Protein AF-F9WK37-F1 (afdb_monomer)

Radius of gyration: 19.66 Å; Cα contacts (8 Å, |Δi|>4): 650; chains: 1; bounding box: 62×46×62 Å

pLDDT: mean 87.08, std 12.66, range [44.03, 97.94]

Mean predicted aligned error: 5.9 Å

Foldseek 3Di:
DVVCVVVPPVPVLFAQQDQDDDQDPVLLVVLVVLVVVLVVQLVVLLVVLLVLLQVLVVLLVDPPSNVVSLPPSLVVNLVSLQSNCCSLFNEAQAADDDVDDDQAWFLAEAEEEAFFLCVVSSCCNRSSFSAAKEKAQQFQLPPPDPPDDDDDHRIDIQHRDSCSSVVSSVQQLCLQPLVSLVRSCPGDNQADAAECAVVSVVRSVSTHYYYYHQQRYHTLLLAGAQGHWYKYWDPPHWYKYKYKDKLHSLRGNLHNDPDPSVSSSSSSSCQWSNNDPRVPIPRGIYIYMFMDTQDFDPDPDPDPIIGIGDSVSSRVVNPVRRPRYDYDPHGSVNSSVVNVVVVVD

Secondary structure (DSSP, 8-state):
-HHHHTT--TTTT--TTPPPP---HHHHHHHHHHHHHHHHHHHHHHHHHHHHHHHHHHHHHSTT-HHHIIIIIHHHHHHHHHHHHHHHH--EEEE---SS-----TT-EEEE----TTHHHHHHHHHT-SS-EEEEE-GGGS----TT---BTTEEEE-S-TTHHHHHHHHHHHHTSHHHHHHHHHS--S-S-EE-HHHHHHHHHTT--EEEETT-S---SSEE-----EEEEPTTSPEEEEEEEES-GGG--SS--S-HHHHHHHHHT--S-TTS-TTTS-SS-EEEEEEEEE-----TTS-TTEEEE-HHHHHHHHHHHSTT-EE-S--HHHHHHHHHHHHT-

Sequence (345 aa):
MEKYRKFGDASTGINPFISMQTPTTISMVVSAFVFPLRCVFAVGFVLLLLVVDAFAYLFFVVPGLSFVSHQLIAKLQRLLVRCLLFGLGNICVVQGDTPRLVAPSAGDVVVANLQSVWDMFVIEVAGRLPLFVVAFYAGGAVPPRSTGKKEVGSLIVMEPSPLQRWRVWWHIYNTGSLAFLRAAASGDGGTVPLDVTALQKRYRRLGVPLVLFAEGTCSNGKGVLSTSPLVVGAPPARMVASAVDYDTAALHTVVRPRNVFVHLFSMSASLYGSRDPAWYSPQFPTATVRLAAVTLNTSSGAAEDTVMVDSVKFRQTLCGVSRSRRVLGVGLRDKCGFVEAFVAR

Organism: Trypanosoma congolense (strain IL3000) (NCBI:txid1068625)

Solvent-accessible surface area (backbone atoms only — not comparable to full-atom values): 18147 Å² total; per-residue (Å²): 115,67,85,53,54,80,47,60,50,77,85,76,52,73,45,39,68,65,79,59,84,78,64,52,76,67,33,46,55,56,24,67,69,48,44,63,59,25,50,55,53,30,53,53,39,51,55,52,46,40,53,52,31,44,50,39,42,52,29,59,72,41,84,89,39,44,64,56,31,64,66,53,47,32,52,53,52,40,50,46,50,46,51,32,39,32,44,47,28,41,35,42,78,42,68,47,97,42,103,55,81,65,71,78,44,54,23,15,39,35,42,30,68,44,30,33,51,54,47,66,62,48,47,32,53,60,56,67,46,78,60,48,32,43,34,32,37,28,42,49,46,60,74,84,80,72,86,83,71,83,69,62,81,45,35,50,71,46,63,76,49,52,57,36,66,61,54,49,29,52,46,47,46,45,33,26,30,67,71,41,26,50,31,26,44,69,20,80,85,45,74,62,63,46,71,42,32,71,59,35,58,54,31,33,77,69,62,20,27,37,37,32,30,57,54,43,38,34,23,51,55,34,33,47,57,50,42,36,29,36,29,36,46,38,77,91,42,45,43,28,35,34,19,75,44,66,38,31,55,59,60,42,36,35,56,44,66,97,42,70,66,58,46,50,49,48,22,41,14,38,61,48,12,68,72,47,63,82,91,72,27,50,78,41,18,36,39,34,35,24,47,40,75,53,88,78,74,79,62,97,78,54,66,92,56,49,36,75,44,55,36,64,63,50,44,49,49,36,27,72,56,29,96,64,36,40,80,43,98,44,37,54,54,57,50,33,57,49,49,54,61,56,72,75,109

Structure (mmCIF, N/CA/C/O backbone):
data_AF-F9WK37-F1
#
_entry.id   AF-F9WK37-F1
#
loop_
_atom_site.group_PDB
_atom_site.id
_atom_site.type_symbol
_atom_site.label_atom_id
_atom_site.label_alt_id
_atom_site.label_comp_id
_atom_site.label_asym_id
_atom_site.label_entity_id
_atom_site.label_seq_id
_atom_site.pdbx_PDB_ins_code
_atom_site.Cartn_x
_atom_site.Cartn_y
_atom_site.Cartn_z
_atom_site.occupancy
_atom_site.B_iso_or_equiv
_atom_site.auth_seq_id
_atom_site.auth_comp_id
_atom_site.auth_asym_id
_atom_site.auth_atom_id
_atom_site.pdbx_PDB_model_num
ATOM 1 N N . MET A 1 1 ? -6.459 -5.979 -31.471 1.00 48.78 1 MET A N 1
ATOM 2 C CA . MET A 1 1 ? -5.274 -5.192 -31.039 1.00 48.78 1 MET A CA 1
ATOM 3 C C . MET A 1 1 ? -5.483 -3.676 -31.140 1.00 48.78 1 MET A C 1
ATOM 5 O O . MET A 1 1 ? -4.943 -2.959 -30.307 1.00 48.78 1 MET A O 1
ATOM 9 N 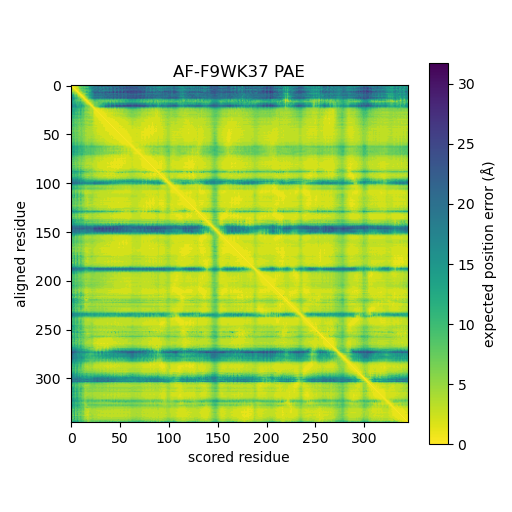N . GLU A 1 2 ? -6.304 -3.161 -32.065 1.00 54.25 2 GLU A N 1
ATOM 10 C CA . GLU A 1 2 ? -6.558 -1.709 -32.199 1.00 54.25 2 GLU A CA 1
ATOM 11 C C . GLU A 1 2 ? -7.239 -1.055 -30.988 1.00 54.25 2 GLU A C 1
ATOM 13 O O . GLU A 1 2 ? -6.882 0.067 -30.630 1.00 54.25 2 GLU A O 1
ATOM 18 N N . LYS A 1 3 ? -8.116 -1.781 -30.273 1.00 54.47 3 LYS A N 1
ATOM 19 C CA . LYS A 1 3 ? -8.740 -1.301 -29.023 1.00 54.47 3 LYS A CA 1
ATOM 20 C C . LYS A 1 3 ? -7.705 -0.878 -27.972 1.00 54.47 3 LYS A C 1
ATOM 22 O O . LYS A 1 3 ? -7.970 0.045 -27.213 1.00 54.47 3 LYS A O 1
ATOM 27 N N . TYR A 1 4 ? -6.519 -1.499 -27.966 1.00 53.09 4 TYR A N 1
ATOM 28 C CA . TYR A 1 4 ? -5.421 -1.148 -27.058 1.00 53.09 4 TYR A CA 1
ATOM 29 C C . TYR A 1 4 ? -4.394 -0.189 -27.663 1.00 53.09 4 TYR A C 1
ATOM 31 O O . TYR A 1 4 ? -3.640 0.435 -26.922 1.00 53.09 4 TYR A O 1
ATOM 39 N N . ARG A 1 5 ? -4.405 0.002 -28.988 1.00 56.50 5 ARG A N 1
ATOM 40 C CA . ARG A 1 5 ? -3.533 0.958 -29.684 1.00 56.50 5 ARG A CA 1
ATOM 41 C C . ARG A 1 5 ? -3.898 2.404 -29.331 1.00 56.50 5 ARG A C 1
ATOM 43 O O . ARG A 1 5 ? -3.002 3.214 -29.129 1.00 56.50 5 ARG A O 1
ATOM 50 N N . LYS A 1 6 ? -5.189 2.689 -29.106 1.00 50.53 6 LYS A N 1
ATOM 51 C CA . LYS A 1 6 ? -5.677 3.976 -28.564 1.00 50.53 6 LYS A CA 1
ATOM 52 C C . LYS A 1 6 ? -5.191 4.258 -27.128 1.00 50.53 6 LYS A C 1
ATOM 54 O O . LYS A 1 6 ? -5.187 5.404 -26.699 1.00 50.53 6 LYS A O 1
ATOM 59 N N . PHE A 1 7 ? -4.750 3.224 -26.406 1.00 47.41 7 PHE A N 1
ATOM 60 C CA . PHE A 1 7 ? -4.168 3.308 -25.059 1.00 47.41 7 PHE A CA 1
ATOM 61 C C . PHE A 1 7 ? -2.637 3.136 -25.056 1.00 47.41 7 PHE A C 1
ATOM 63 O O . PHE A 1 7 ? -2.041 3.001 -23.989 1.00 47.41 7 PHE A O 1
ATOM 70 N N . GLY A 1 8 ? -1.999 3.082 -26.230 1.00 46.91 8 GLY A N 1
ATOM 71 C CA . GLY A 1 8 ? -0.548 2.940 -26.367 1.00 46.91 8 GLY A CA 1
ATOM 72 C C . GLY A 1 8 ? 0.212 4.257 -26.230 1.00 46.91 8 GLY A C 1
ATOM 73 O O . GLY A 1 8 ? 1.417 4.238 -25.995 1.00 46.91 8 GLY A O 1
ATOM 74 N N . ASP A 1 9 ? -0.479 5.393 -26.341 1.00 54.78 9 ASP A N 1
ATOM 75 C CA . ASP A 1 9 ? 0.159 6.693 -26.210 1.00 54.78 9 ASP A CA 1
ATOM 76 C C . ASP A 1 9 ? 0.398 7.026 -24.731 1.00 54.78 9 ASP A C 1
ATOM 78 O O . ASP A 1 9 ? -0.492 7.491 -24.008 1.00 54.78 9 ASP A O 1
ATOM 82 N N . ALA A 1 10 ? 1.624 6.759 -24.277 1.00 51.00 10 ALA A N 1
ATOM 83 C CA . ALA A 1 10 ? 2.085 7.051 -22.926 1.00 51.00 10 ALA A CA 1
ATOM 84 C C . ALA A 1 10 ? 1.936 8.541 -22.556 1.00 51.00 10 ALA A C 1
ATOM 86 O O . ALA A 1 10 ? 1.808 8.845 -21.361 1.00 51.00 10 ALA A O 1
ATOM 87 N N . SER A 1 11 ? 1.897 9.434 -23.561 1.00 44.03 11 SER A N 1
ATOM 88 C CA . SER A 1 11 ? 1.752 10.885 -23.398 1.00 44.03 11 SER A CA 1
ATOM 89 C C . SER A 1 11 ? 0.329 11.307 -23.010 1.00 44.03 11 SER A C 1
ATOM 91 O O . SER A 1 11 ? 0.157 12.229 -22.217 1.00 44.03 11 SER A O 1
ATOM 93 N N . THR A 1 12 ? -0.701 10.571 -23.447 1.00 54.31 12 THR A N 1
ATOM 94 C CA . THR A 1 12 ? -2.107 10.886 -23.114 1.00 54.31 12 THR A CA 1
ATOM 95 C C . THR A 1 12 ? -2.472 10.562 -21.663 1.00 54.31 12 THR A C 1
ATOM 97 O O . THR A 1 12 ? -3.483 11.035 -21.144 1.00 54.31 12 THR A O 1
ATOM 100 N N . GLY A 1 13 ? -1.660 9.737 -20.989 1.00 51.41 13 GLY A N 1
ATOM 101 C CA . GLY A 1 13 ? -1.877 9.346 -19.595 1.00 51.41 13 GLY A CA 1
ATOM 102 C C . GLY A 1 13 ? -3.067 8.407 -19.364 1.00 51.41 13 GLY A C 1
ATOM 103 O O . GLY A 1 13 ? -3.437 8.193 -18.213 1.00 51.41 13 GLY A O 1
ATOM 104 N N . ILE A 1 14 ? -3.651 7.831 -20.421 1.00 56.94 14 ILE A N 1
ATOM 105 C CA . ILE A 1 14 ? -4.924 7.095 -20.329 1.00 56.94 14 ILE A CA 1
ATOM 106 C C . ILE A 1 14 ? -4.741 5.637 -19.880 1.00 56.94 14 ILE A C 1
ATOM 108 O O . ILE A 1 14 ? -5.671 5.056 -19.329 1.00 56.94 14 ILE A O 1
ATOM 112 N N . ASN A 1 15 ? -3.568 5.022 -20.064 1.00 66.88 15 ASN A N 1
ATOM 113 C CA . ASN A 1 15 ? -3.399 3.609 -19.721 1.00 66.88 15 ASN A CA 1
ATOM 114 C C . ASN A 1 15 ? -2.884 3.428 -18.287 1.00 66.88 15 ASN A C 1
ATOM 116 O O . ASN A 1 15 ? -1.715 3.735 -18.035 1.00 66.88 15 ASN A O 1
ATOM 120 N N . PRO A 1 16 ? -3.697 2.900 -17.351 1.00 64.81 16 PRO A N 1
ATOM 121 C CA . PRO A 1 16 ? -3.281 2.700 -15.970 1.00 64.81 16 PRO A CA 1
ATOM 122 C C . PRO A 1 16 ? -2.338 1.505 -15.782 1.00 64.81 16 PRO A C 1
ATOM 124 O O . PRO A 1 16 ? -1.937 1.222 -14.653 1.00 64.81 16 PRO A O 1
ATOM 127 N N . PHE A 1 17 ? -2.011 0.778 -16.856 1.00 76.19 17 PHE A N 1
ATOM 128 C CA . PHE A 1 17 ? -1.280 -0.480 -16.761 1.00 76.19 17 PHE A CA 1
ATOM 129 C C . PHE A 1 17 ? 0.111 -0.468 -17.406 1.00 76.19 17 PHE A C 1
ATOM 131 O O . PHE A 1 17 ? 0.915 -1.365 -17.155 1.00 76.19 17 PHE A O 1
ATOM 138 N N . ILE A 1 18 ? 0.443 0.550 -18.202 1.00 70.88 18 ILE A N 1
ATOM 139 C CA . ILE A 1 18 ? 1.785 0.661 -18.785 1.00 70.88 18 ILE A CA 1
ATOM 140 C C . ILE A 1 18 ? 2.758 1.127 -17.697 1.00 70.88 18 ILE A C 1
ATOM 142 O O . ILE A 1 18 ? 2.564 2.185 -17.089 1.00 70.88 18 ILE A O 1
ATOM 146 N N . SER A 1 19 ? 3.798 0.322 -17.462 1.00 63.16 19 SER A N 1
ATOM 147 C CA . SER A 1 19 ? 4.965 0.724 -16.678 1.00 63.16 19 SER A CA 1
ATOM 148 C C . SER A 1 19 ? 5.822 1.661 -17.527 1.00 63.16 19 SER A C 1
ATOM 150 O O . SER A 1 19 ? 6.110 1.365 -18.686 1.00 63.16 19 SER A O 1
ATOM 152 N N . MET A 1 20 ? 6.196 2.806 -16.965 1.00 65.19 20 MET A N 1
ATOM 153 C CA . MET A 1 20 ? 7.174 3.691 -17.588 1.00 65.19 20 MET A CA 1
ATOM 154 C C . MET A 1 20 ? 8.564 3.189 -17.195 1.00 65.19 20 MET A C 1
ATOM 156 O O . MET A 1 20 ? 8.885 3.129 -16.010 1.00 65.19 20 MET A O 1
ATOM 160 N N . GLN A 1 21 ? 9.375 2.807 -18.182 1.00 58.75 21 GLN A N 1
ATOM 161 C CA . GLN A 1 21 ? 10.826 2.722 -17.994 1.00 58.75 21 GLN A CA 1
ATOM 162 C C . GLN A 1 21 ? 11.340 4.167 -17.846 1.00 58.75 21 GLN A C 1
ATOM 164 O O . GLN A 1 21 ? 10.768 5.077 -18.436 1.00 58.75 21 GLN A O 1
ATOM 169 N N . THR A 1 22 ? 12.340 4.471 -17.025 1.00 58.62 22 THR A N 1
ATOM 170 C CA . THR A 1 22 ? 13.731 4.069 -17.276 1.00 58.62 22 THR A CA 1
ATOM 171 C C . THR A 1 22 ? 14.633 4.426 -16.088 1.00 58.62 22 THR A C 1
ATOM 173 O O . THR A 1 22 ? 14.625 5.583 -15.660 1.00 58.62 22 THR A O 1
ATOM 176 N N . PRO A 1 23 ? 15.520 3.522 -15.643 1.00 63.16 23 PRO A N 1
ATOM 177 C CA . PRO A 1 23 ? 16.816 3.928 -15.117 1.00 63.16 23 PRO A CA 1
ATOM 178 C C . PRO A 1 23 ? 17.734 4.337 -16.283 1.00 63.16 23 PRO A C 1
ATOM 180 O O . PRO A 1 23 ? 17.690 3.730 -17.356 1.00 63.16 23 PRO A O 1
ATOM 183 N N . THR A 1 24 ? 18.577 5.348 -16.085 1.00 78.19 24 THR A N 1
ATOM 184 C CA . THR A 1 24 ? 19.666 5.656 -17.024 1.00 78.19 24 THR A CA 1
ATOM 185 C C . THR A 1 24 ? 20.758 4.590 -16.895 1.00 78.19 24 THR A C 1
ATOM 187 O O . THR A 1 24 ? 20.885 3.944 -15.856 1.00 78.19 24 THR A O 1
ATOM 190 N N . THR A 1 25 ? 21.587 4.394 -17.923 1.00 84.31 25 THR A N 1
ATOM 191 C CA . THR A 1 25 ? 22.724 3.450 -17.852 1.00 84.31 25 THR A CA 1
ATOM 192 C C . THR A 1 25 ? 23.626 3.742 -16.651 1.00 84.31 25 THR A C 1
ATOM 194 O O . THR A 1 25 ? 24.017 2.828 -15.930 1.00 84.31 25 THR A O 1
ATOM 197 N N . ILE A 1 26 ? 23.868 5.025 -16.372 1.00 85.25 26 ILE A N 1
ATOM 198 C CA . ILE A 1 26 ? 24.626 5.486 -15.204 1.00 85.25 26 ILE A CA 1
ATOM 199 C C . ILE A 1 26 ? 23.949 5.045 -13.901 1.00 85.25 26 ILE A C 1
ATOM 201 O O . ILE A 1 26 ? 24.618 4.505 -13.020 1.00 85.25 26 ILE A O 1
ATOM 205 N N . SER A 1 27 ? 22.629 5.224 -13.771 1.00 84.31 27 SER A N 1
ATOM 206 C CA . SER A 1 27 ? 21.929 4.852 -12.539 1.00 84.31 27 SER A CA 1
ATOM 207 C C . SER A 1 27 ? 21.926 3.340 -12.308 1.00 84.31 27 SER A C 1
ATOM 209 O O . SER A 1 27 ? 22.022 2.905 -11.158 1.00 84.31 27 SER A O 1
ATOM 211 N N . MET A 1 28 ? 21.909 2.532 -13.375 1.00 86.75 28 MET A N 1
ATOM 212 C CA . MET A 1 28 ? 22.078 1.078 -13.274 1.00 86.75 28 MET A CA 1
ATOM 213 C C . MET A 1 28 ? 23.467 0.696 -12.761 1.00 86.75 28 MET A C 1
ATOM 215 O O . MET A 1 28 ? 23.563 -0.131 -11.858 1.00 86.75 28 MET A O 1
ATOM 219 N N . VAL A 1 29 ? 24.530 1.310 -13.296 1.00 90.38 29 VAL A N 1
ATOM 220 C CA . VAL A 1 29 ? 25.913 1.032 -12.874 1.00 90.38 29 VAL A CA 1
ATOM 221 C C . VAL A 1 29 ? 26.105 1.398 -11.406 1.00 90.38 29 VAL A C 1
ATOM 223 O O . VAL A 1 29 ? 26.520 0.552 -10.620 1.00 90.38 29 VAL A O 1
ATOM 226 N N . VAL A 1 30 ? 25.726 2.616 -11.003 1.00 89.50 30 VAL A N 1
ATOM 227 C CA . VAL A 1 30 ? 25.805 3.054 -9.596 1.00 89.50 30 VAL A CA 1
ATOM 228 C C . VAL A 1 30 ? 25.038 2.094 -8.686 1.00 89.50 30 VAL A C 1
ATOM 230 O O . VAL A 1 30 ? 25.519 1.711 -7.620 1.00 89.50 30 VAL A O 1
ATOM 233 N N . SER A 1 31 ? 23.864 1.649 -9.124 1.00 88.38 31 SER A N 1
ATOM 234 C CA . SER A 1 31 ? 23.031 0.760 -8.318 1.00 88.38 31 SER A CA 1
ATOM 235 C C . SER A 1 31 ? 23.579 -0.649 -8.226 1.00 88.38 31 SER A C 1
ATOM 237 O O . SER A 1 31 ? 23.432 -1.257 -7.178 1.00 88.38 31 SER A O 1
ATOM 239 N N . ALA A 1 32 ? 24.277 -1.157 -9.242 1.00 92.69 32 ALA A N 1
ATOM 240 C CA . ALA A 1 32 ? 24.980 -2.435 -9.142 1.00 92.69 32 ALA A CA 1
ATOM 241 C C . ALA A 1 32 ? 25.991 -2.445 -7.982 1.00 92.69 32 ALA A C 1
ATOM 243 O O . ALA A 1 32 ? 26.074 -3.435 -7.258 1.00 92.69 32 ALA A O 1
ATOM 244 N N . PHE A 1 33 ? 26.685 -1.327 -7.748 1.00 93.31 33 PHE A N 1
ATOM 245 C CA . PHE A 1 33 ? 27.629 -1.193 -6.635 1.00 93.31 33 PHE A CA 1
ATOM 246 C C . PHE A 1 33 ? 26.945 -0.942 -5.286 1.00 93.31 33 PHE A C 1
ATOM 248 O O . PHE A 1 33 ? 27.350 -1.501 -4.269 1.00 93.31 33 PHE A O 1
ATOM 255 N N . VAL A 1 34 ? 25.903 -0.109 -5.257 1.00 92.12 34 VAL A N 1
ATOM 256 C CA . VAL A 1 34 ? 25.248 0.315 -4.007 1.00 92.12 34 VAL A CA 1
ATOM 257 C C . VAL A 1 34 ? 24.216 -0.710 -3.508 1.00 92.12 34 VAL A C 1
ATOM 259 O O . VAL A 1 34 ? 23.954 -0.797 -2.307 1.00 92.12 34 VAL A O 1
ATOM 262 N N . PHE A 1 35 ? 23.629 -1.514 -4.395 1.00 94.31 35 PHE A N 1
ATOM 263 C CA . PHE A 1 35 ? 22.547 -2.442 -4.062 1.00 94.31 35 PHE A CA 1
ATOM 264 C C . PHE A 1 35 ? 22.917 -3.510 -3.018 1.00 94.31 35 PHE A C 1
ATOM 266 O O . PHE A 1 35 ? 22.119 -3.698 -2.096 1.00 94.31 35 PHE A O 1
ATOM 273 N N . PRO A 1 36 ? 24.092 -4.174 -3.064 1.00 95.69 36 PRO A N 1
ATOM 274 C CA . PRO A 1 36 ? 24.482 -5.128 -2.023 1.00 95.69 36 PRO A CA 1
ATOM 275 C C . PRO A 1 36 ? 24.539 -4.480 -0.636 1.00 95.69 36 PRO A C 1
ATOM 277 O O . PRO A 1 36 ? 23.988 -5.015 0.325 1.00 95.69 36 PRO A O 1
ATOM 280 N N . LEU A 1 37 ? 25.123 -3.281 -0.548 1.00 95.25 37 LEU A N 1
ATOM 281 C CA . LEU A 1 37 ? 25.198 -2.516 0.695 1.00 95.25 37 LEU A CA 1
ATOM 282 C C . LEU A 1 37 ? 23.795 -2.153 1.211 1.00 95.25 37 LEU A C 1
ATOM 284 O O . LEU A 1 37 ? 23.495 -2.336 2.390 1.00 95.25 37 LEU A O 1
ATOM 288 N N . ARG A 1 38 ? 22.900 -1.712 0.318 1.00 94.50 38 ARG A N 1
ATOM 289 C CA . ARG A 1 38 ? 21.491 -1.445 0.652 1.00 94.50 38 ARG A CA 1
ATOM 290 C C . ARG A 1 38 ? 20.757 -2.684 1.143 1.00 94.50 38 ARG A C 1
ATOM 292 O O . ARG A 1 38 ? 19.966 -2.572 2.073 1.00 94.50 38 ARG A O 1
ATOM 299 N N . CYS A 1 39 ? 21.026 -3.854 0.567 1.00 94.75 39 CYS A N 1
ATOM 300 C CA . CYS A 1 39 ? 20.439 -5.110 1.028 1.00 94.75 39 CYS A CA 1
ATOM 301 C C . CYS A 1 39 ? 20.865 -5.431 2.464 1.00 94.75 39 CYS A C 1
ATOM 303 O O . CYS A 1 39 ? 20.012 -5.778 3.276 1.00 94.75 39 CYS A O 1
ATOM 305 N N . VAL A 1 40 ? 22.148 -5.259 2.801 1.00 96.38 40 VAL A N 1
ATOM 306 C CA . VAL A 1 40 ? 22.649 -5.464 4.172 1.00 96.38 40 VAL A CA 1
ATOM 307 C C . VAL A 1 40 ? 21.947 -4.522 5.152 1.00 96.38 40 VAL A C 1
ATOM 309 O O . VAL A 1 40 ? 21.415 -4.976 6.168 1.00 96.38 40 VAL A O 1
ATOM 312 N N . PHE A 1 41 ? 21.860 -3.229 4.824 1.00 95.56 41 PHE A N 1
ATOM 313 C CA . PHE A 1 41 ? 21.133 -2.265 5.654 1.00 95.56 41 PHE A CA 1
ATOM 314 C C . PHE A 1 41 ? 19.649 -2.614 5.790 1.00 95.56 41 PHE A C 1
ATOM 316 O O . PHE A 1 41 ? 19.107 -2.584 6.894 1.00 95.56 41 PHE A O 1
ATOM 323 N N . ALA A 1 42 ? 18.992 -2.982 4.690 1.00 94.75 42 ALA A N 1
ATOM 324 C CA . ALA A 1 42 ? 17.585 -3.351 4.692 1.00 94.75 42 ALA A CA 1
ATOM 325 C C . ALA A 1 42 ? 17.320 -4.574 5.573 1.00 94.75 42 ALA A C 1
ATOM 327 O O . ALA A 1 42 ? 16.383 -4.545 6.363 1.00 94.75 42 ALA A O 1
ATOM 328 N N . VAL A 1 43 ? 18.161 -5.612 5.504 1.00 96.38 43 VAL A N 1
ATOM 329 C CA . VAL A 1 43 ? 18.057 -6.785 6.387 1.00 96.38 43 VAL A CA 1
ATOM 330 C C . VAL A 1 43 ? 18.172 -6.366 7.854 1.00 96.38 43 VAL A C 1
ATOM 332 O O . VAL A 1 43 ? 17.327 -6.756 8.658 1.00 96.38 43 VAL A O 1
ATOM 335 N N . GLY A 1 44 ? 19.145 -5.516 8.195 1.00 97.69 44 GLY A N 1
ATOM 336 C CA . GLY A 1 44 ? 19.287 -4.976 9.550 1.00 97.69 44 GLY A CA 1
ATOM 337 C C . GLY A 1 44 ? 18.031 -4.239 10.033 1.00 97.69 44 GLY A C 1
ATOM 338 O O . GLY A 1 44 ? 17.521 -4.524 11.118 1.00 97.69 44 GLY A O 1
ATOM 339 N N . PHE A 1 45 ? 17.474 -3.346 9.207 1.00 97.62 45 PHE A N 1
ATOM 340 C CA . PHE A 1 45 ? 16.241 -2.624 9.539 1.00 97.62 45 PHE A CA 1
ATOM 341 C C . PHE A 1 45 ? 15.015 -3.536 9.630 1.00 97.62 45 PHE A C 1
ATOM 343 O O . PHE A 1 45 ? 14.179 -3.321 10.501 1.00 97.62 45 PHE A O 1
ATOM 350 N N . VAL A 1 46 ? 14.899 -4.558 8.776 1.00 96.81 46 VAL A N 1
ATOM 351 C CA . VAL A 1 46 ? 13.804 -5.541 8.824 1.00 96.81 46 VAL A CA 1
ATOM 352 C C . VAL A 1 46 ? 13.838 -6.333 10.129 1.00 96.81 46 VAL A C 1
ATOM 354 O O . VAL A 1 46 ? 12.795 -6.493 10.762 1.00 96.81 46 VAL A O 1
ATOM 357 N N . LEU A 1 47 ? 15.016 -6.797 10.556 1.00 97.69 47 LEU A N 1
ATOM 358 C CA . LEU A 1 47 ? 15.175 -7.519 11.821 1.00 97.69 47 LEU A CA 1
ATOM 359 C C . LEU A 1 47 ? 14.839 -6.626 13.018 1.00 97.69 47 LEU A C 1
ATOM 361 O O . LEU A 1 47 ? 14.104 -7.044 13.911 1.00 97.69 47 LEU A O 1
ATOM 365 N N . LEU A 1 48 ? 15.317 -5.380 13.016 1.00 97.94 48 LEU A N 1
ATOM 366 C CA . LEU A 1 48 ? 15.009 -4.431 14.083 1.00 97.94 48 LEU A CA 1
ATOM 367 C C . LEU A 1 48 ? 13.514 -4.075 14.119 1.00 97.94 48 LEU A C 1
ATOM 369 O O . LEU A 1 48 ? 12.924 -4.034 15.196 1.00 97.94 48 LEU A O 1
ATOM 373 N N . LEU A 1 49 ? 12.883 -3.880 12.956 1.00 96.94 49 LEU A N 1
ATOM 374 C CA . LEU A 1 49 ? 11.437 -3.672 12.850 1.00 96.94 49 LEU A CA 1
ATOM 375 C C . LEU A 1 49 ? 10.657 -4.856 13.414 1.00 96.94 49 LEU A C 1
ATOM 377 O O . LEU A 1 49 ? 9.756 -4.631 14.209 1.00 96.94 49 LEU A O 1
ATOM 381 N N . LEU A 1 50 ? 11.037 -6.094 13.085 1.00 97.00 50 LEU A N 1
ATOM 382 C CA . LEU A 1 50 ? 10.379 -7.296 13.606 1.00 97.00 50 LEU A CA 1
ATOM 383 C C . LEU A 1 50 ? 10.363 -7.314 15.142 1.00 97.00 50 LEU A C 1
ATOM 385 O O . LEU A 1 50 ? 9.338 -7.621 15.749 1.00 97.00 50 LEU A O 1
ATOM 389 N N . VAL A 1 51 ? 11.492 -6.968 15.767 1.00 97.44 51 VAL A N 1
ATOM 390 C CA . VAL A 1 51 ? 11.604 -6.876 17.229 1.00 97.44 51 VAL A CA 1
ATOM 391 C C . VAL A 1 51 ? 10.682 -5.781 17.767 1.00 97.44 51 VAL A C 1
ATOM 393 O O . VAL A 1 51 ? 9.904 -6.024 18.688 1.00 97.44 51 VAL A O 1
ATOM 396 N N . VAL A 1 52 ? 10.722 -4.587 17.170 1.00 96.25 52 VAL A N 1
ATOM 397 C CA . VAL A 1 52 ? 9.879 -3.451 17.572 1.00 96.25 52 VAL A CA 1
ATOM 398 C C . VAL A 1 52 ? 8.389 -3.769 17.409 1.00 96.25 52 VAL A C 1
ATOM 400 O O . VAL A 1 52 ? 7.609 -3.453 18.304 1.00 96.25 52 VAL A O 1
ATOM 403 N N . ASP A 1 53 ? 7.991 -4.451 16.336 1.00 95.44 53 ASP A N 1
ATOM 404 C CA . ASP A 1 53 ? 6.606 -4.858 16.100 1.00 95.44 53 ASP A CA 1
ATOM 405 C C . ASP A 1 53 ? 6.148 -5.951 17.063 1.00 95.44 53 ASP A C 1
ATOM 407 O O . ASP A 1 53 ? 4.991 -5.956 17.480 1.00 95.44 53 ASP A O 1
ATOM 411 N N . ALA A 1 54 ? 7.038 -6.878 17.436 1.00 96.12 54 ALA A N 1
ATOM 412 C CA . ALA A 1 54 ? 6.749 -7.884 18.452 1.00 96.12 54 ALA A CA 1
ATOM 413 C C . ALA A 1 54 ? 6.438 -7.221 19.799 1.00 96.12 54 ALA A C 1
ATOM 415 O O . ALA A 1 54 ? 5.438 -7.564 20.431 1.00 96.12 54 ALA A O 1
ATOM 416 N N . PHE A 1 55 ? 7.224 -6.214 20.193 1.00 95.50 55 PHE A N 1
ATOM 417 C CA . PHE A 1 55 ? 6.931 -5.412 21.379 1.00 95.50 55 PHE A CA 1
ATOM 418 C C . PHE A 1 55 ? 5.645 -4.595 21.221 1.00 95.50 55 PHE A C 1
ATOM 420 O O . PHE A 1 55 ? 4.793 -4.652 22.104 1.00 95.50 55 PHE A O 1
ATOM 427 N N . ALA A 1 56 ? 5.458 -3.884 20.102 1.00 93.81 56 ALA A N 1
ATOM 428 C CA . ALA A 1 56 ? 4.239 -3.115 19.827 1.00 93.81 56 ALA A CA 1
ATOM 429 C C . ALA A 1 56 ? 2.983 -3.990 19.958 1.00 93.81 56 ALA A C 1
ATOM 431 O O . ALA A 1 56 ? 1.994 -3.597 20.577 1.00 93.81 56 ALA A O 1
ATOM 432 N N . TYR A 1 57 ? 3.047 -5.204 19.407 1.00 94.88 57 TYR A N 1
ATOM 433 C CA . TYR A 1 57 ? 1.973 -6.182 19.468 1.00 94.88 57 TYR A CA 1
ATOM 434 C C . TYR A 1 57 ? 1.754 -6.720 20.885 1.00 94.88 57 TYR A C 1
ATOM 436 O O . TYR A 1 57 ? 0.611 -6.807 21.327 1.00 94.88 57 TYR A O 1
ATOM 444 N N . LEU A 1 58 ? 2.821 -7.018 21.632 1.00 95.25 58 LEU A N 1
ATOM 445 C CA . LEU A 1 58 ? 2.718 -7.432 23.033 1.00 95.25 58 LEU A CA 1
ATOM 446 C C . LEU A 1 58 ? 2.000 -6.363 23.875 1.00 95.25 58 LEU A C 1
ATOM 448 O O . LEU A 1 58 ? 1.044 -6.675 24.580 1.00 95.25 58 LEU A O 1
ATOM 452 N N . PHE A 1 59 ? 2.395 -5.093 23.745 1.00 93.88 59 PHE A N 1
ATOM 453 C CA . PHE A 1 59 ? 1.750 -3.975 24.446 1.00 93.88 59 PHE A CA 1
ATOM 454 C C . PHE A 1 59 ? 0.322 -3.694 23.972 1.00 93.88 59 PHE A C 1
ATOM 456 O O . PHE A 1 59 ? -0.473 -3.140 24.727 1.00 93.88 59 PHE A O 1
ATOM 463 N N . PHE A 1 60 ? -0.011 -4.054 22.734 1.00 91.75 60 PHE A N 1
ATOM 464 C CA . PHE A 1 60 ? -1.377 -3.985 22.222 1.00 91.75 60 PHE A CA 1
ATOM 465 C C . PHE A 1 60 ? -2.280 -5.063 22.832 1.00 91.75 60 PHE A C 1
ATOM 467 O O . PHE A 1 60 ? -3.436 -4.785 23.138 1.00 91.75 60 PHE A O 1
ATOM 474 N N . VAL A 1 61 ? -1.761 -6.280 23.019 1.00 92.50 61 VAL A N 1
ATOM 475 C CA . VAL A 1 61 ? -2.519 -7.402 23.593 1.00 92.50 61 VAL A CA 1
ATOM 476 C C . VAL A 1 61 ? -2.732 -7.228 25.099 1.00 92.50 61 VAL A C 1
ATOM 478 O O . VAL A 1 61 ? -3.783 -7.616 25.604 1.00 92.50 61 VAL A O 1
ATOM 481 N N . VAL A 1 62 ? -1.772 -6.636 25.817 1.00 94.12 62 VAL A N 1
ATOM 482 C CA . VAL A 1 62 ? -1.885 -6.399 27.264 1.00 94.12 62 VAL A CA 1
ATOM 483 C C . VAL A 1 62 ? -2.767 -5.168 27.545 1.00 94.12 62 VAL A C 1
ATOM 485 O O . VAL A 1 62 ? -2.383 -4.045 27.198 1.00 94.12 62 VAL A O 1
ATOM 488 N N . PRO A 1 63 ? -3.931 -5.326 28.209 1.00 89.81 63 PRO A N 1
ATO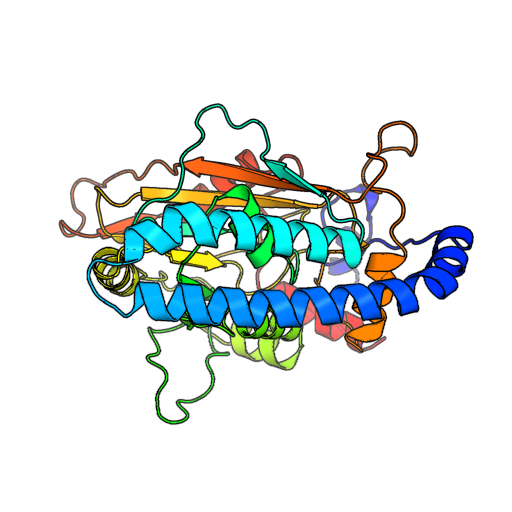M 489 C CA . PRO A 1 63 ? -4.802 -4.202 28.541 1.00 89.81 63 PRO A CA 1
ATOM 490 C C . PRO A 1 63 ? -4.077 -3.145 29.388 1.00 89.81 63 PRO A C 1
ATOM 492 O O . PRO A 1 63 ? -3.350 -3.473 30.320 1.00 89.81 63 PRO A O 1
ATOM 495 N N . GLY A 1 64 ? -4.281 -1.863 29.073 1.00 87.88 64 GLY A N 1
ATOM 496 C CA . GLY A 1 64 ? -3.715 -0.734 29.825 1.00 87.88 64 GLY A CA 1
ATOM 497 C C . GLY A 1 64 ? -2.329 -0.253 29.372 1.00 87.88 64 GLY A C 1
ATOM 498 O O . GLY A 1 64 ? -1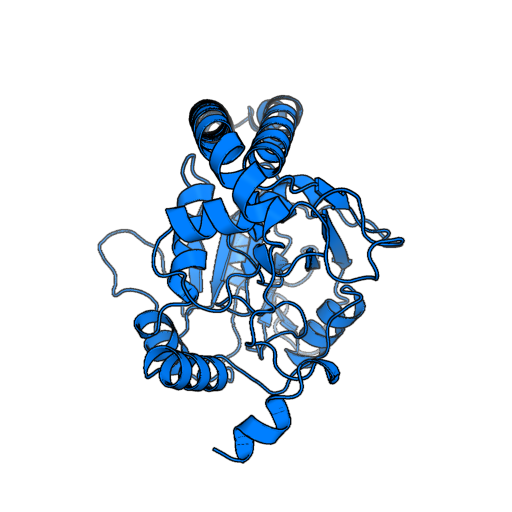.964 0.877 29.685 1.00 87.88 64 GLY A O 1
ATOM 499 N N . LEU A 1 65 ? -1.580 -1.029 28.575 1.00 91.38 65 LEU A N 1
ATOM 500 C CA . LEU A 1 65 ? -0.243 -0.627 28.096 1.00 91.38 65 LEU A CA 1
ATOM 501 C C . LEU A 1 65 ? -0.227 -0.006 26.691 1.00 91.38 65 LEU A C 1
ATOM 503 O O . LEU A 1 65 ? 0.821 0.435 26.208 1.00 91.38 65 LEU A O 1
ATOM 507 N N . SER A 1 66 ? -1.387 0.098 26.043 1.00 86.81 66 SER A N 1
ATOM 508 C CA . SER A 1 66 ? -1.501 0.632 24.684 1.00 86.81 66 SER A CA 1
ATOM 509 C C . SER A 1 66 ? -0.938 2.054 24.563 1.00 86.81 66 SER A C 1
ATOM 511 O O . SER A 1 66 ? -0.312 2.374 23.552 1.00 86.81 66 SER A O 1
ATOM 513 N N . PHE A 1 67 ? -1.068 2.893 25.595 1.00 86.69 67 PHE A N 1
ATOM 514 C CA . PHE A 1 67 ? -0.535 4.260 25.599 1.00 86.69 67 PHE A CA 1
ATOM 515 C C . PHE A 1 67 ? 0.989 4.310 25.392 1.00 86.69 67 PHE A C 1
ATOM 517 O O . PHE A 1 67 ? 1.476 5.119 24.599 1.00 86.69 67 PHE A O 1
ATOM 524 N N . VAL A 1 68 ? 1.740 3.407 26.036 1.00 86.94 68 VAL A N 1
ATOM 525 C CA . VAL A 1 68 ? 3.207 3.330 25.906 1.00 86.94 68 VAL A CA 1
ATOM 526 C C . VAL A 1 68 ? 3.596 2.995 24.467 1.00 86.94 68 VAL A C 1
ATOM 528 O O . VAL A 1 68 ? 4.463 3.653 23.882 1.00 86.94 68 VAL A O 1
ATOM 531 N N . SER A 1 69 ? 2.891 2.034 23.861 1.00 87.88 69 SER A N 1
ATOM 532 C CA . SER A 1 69 ? 3.096 1.665 22.458 1.00 87.88 69 SER A CA 1
ATOM 533 C C . SER A 1 69 ? 2.859 2.850 21.516 1.00 87.88 69 SER A C 1
ATOM 535 O O . SER A 1 69 ? 3.654 3.107 20.611 1.00 87.88 69 SER A O 1
ATOM 537 N N . HIS A 1 70 ? 1.804 3.632 21.754 1.00 85.81 70 HIS A N 1
ATOM 538 C CA . HIS A 1 70 ? 1.470 4.780 20.908 1.00 85.81 70 HIS A CA 1
ATOM 539 C C . HIS A 1 70 ? 2.470 5.936 21.028 1.00 85.81 70 HIS A C 1
ATOM 541 O O . HIS A 1 70 ? 2.712 6.631 20.042 1.00 85.81 70 HIS A O 1
ATOM 547 N N . GLN A 1 71 ? 3.059 6.165 22.205 1.00 88.56 71 GLN A N 1
ATOM 548 C CA . GLN A 1 71 ? 3.939 7.318 22.414 1.00 88.56 71 GLN A CA 1
ATOM 549 C C . GLN A 1 71 ? 5.402 7.048 22.067 1.00 88.56 71 GLN A C 1
ATOM 551 O O . GLN A 1 71 ? 6.046 7.895 21.438 1.00 88.56 71 GLN A O 1
ATOM 556 N N . LEU A 1 72 ? 5.928 5.888 22.465 1.00 89.81 72 LEU A N 1
ATOM 557 C CA . LEU A 1 72 ? 7.343 5.555 22.307 1.00 89.81 72 LEU A CA 1
ATOM 558 C C . LEU A 1 72 ? 7.568 4.707 21.050 1.00 89.81 72 LEU A C 1
ATOM 560 O O . LEU A 1 72 ? 8.263 5.120 20.118 1.00 89.81 72 LEU A O 1
ATOM 564 N N . ILE A 1 73 ? 6.921 3.542 21.005 1.00 92.50 73 ILE A N 1
ATOM 565 C CA . ILE A 1 73 ? 7.177 2.509 19.997 1.00 92.50 73 ILE A CA 1
ATOM 566 C C . ILE A 1 73 ? 6.757 2.993 18.612 1.00 92.50 73 ILE A C 1
ATOM 568 O O . ILE A 1 73 ? 7.528 2.881 17.665 1.00 92.50 73 ILE A O 1
ATOM 572 N N . ALA A 1 74 ? 5.614 3.672 18.503 1.00 92.19 74 ALA A N 1
ATOM 573 C CA . ALA A 1 74 ? 5.141 4.254 17.250 1.00 92.19 74 ALA A CA 1
ATOM 574 C C . ALA A 1 74 ? 6.122 5.256 16.614 1.00 92.19 74 ALA A C 1
ATOM 576 O O . ALA A 1 74 ? 6.154 5.418 15.392 1.00 92.19 74 ALA A O 1
ATOM 577 N N . LYS A 1 75 ? 6.894 6.007 17.413 1.00 94.50 75 LYS A N 1
ATOM 578 C CA . LYS A 1 75 ? 7.895 6.952 16.885 1.00 94.50 75 LYS A CA 1
ATOM 579 C C . LYS A 1 75 ? 9.103 6.199 16.338 1.00 94.50 75 LYS A C 1
ATOM 581 O O . LYS A 1 75 ? 9.518 6.483 15.216 1.00 94.50 75 LYS A O 1
ATOM 586 N N . LEU A 1 76 ? 9.604 5.226 17.098 1.00 95.81 76 LEU A N 1
ATOM 587 C CA . LEU A 1 76 ? 10.726 4.383 16.691 1.00 95.81 76 LEU A CA 1
ATOM 588 C C . LEU A 1 76 ? 10.386 3.564 15.442 1.00 95.81 76 LEU A C 1
ATOM 590 O O . LEU A 1 76 ? 11.119 3.612 14.463 1.00 95.81 76 LEU A O 1
ATOM 594 N N . GLN A 1 77 ? 9.233 2.898 15.435 1.00 95.38 77 GLN A N 1
ATOM 595 C CA . GLN A 1 77 ? 8.713 2.136 14.300 1.00 95.38 77 GLN A CA 1
ATOM 596 C C . GLN A 1 77 ? 8.657 2.995 13.030 1.00 95.38 77 GLN A C 1
ATOM 598 O O . GLN A 1 77 ? 9.200 2.610 11.999 1.00 95.38 77 GLN A O 1
ATOM 603 N N . ARG A 1 78 ? 8.103 4.214 13.105 1.00 95.69 78 ARG A N 1
ATOM 604 C CA . ARG A 1 78 ? 8.071 5.137 11.956 1.00 95.69 78 ARG A CA 1
ATOM 605 C C . ARG A 1 78 ? 9.455 5.563 11.488 1.00 95.69 78 ARG A C 1
ATOM 607 O O . ARG A 1 78 ? 9.663 5.680 10.282 1.00 95.69 78 ARG A O 1
ATOM 614 N N . LEU A 1 79 ? 10.381 5.824 12.410 1.00 96.94 79 LEU A N 1
ATOM 615 C CA . LEU A 1 79 ? 11.762 6.152 12.058 1.00 96.94 79 LEU A CA 1
ATOM 616 C C . LEU A 1 79 ? 12.413 4.984 11.309 1.00 96.94 79 LEU A C 1
ATOM 618 O O . LEU A 1 79 ? 12.959 5.186 10.231 1.00 96.94 79 LEU A O 1
ATOM 622 N N . LEU A 1 80 ? 12.273 3.765 11.827 1.00 97.50 80 LEU A N 1
ATOM 623 C CA . LEU A 1 80 ? 12.815 2.559 11.208 1.00 97.50 80 LEU A CA 1
ATOM 624 C C . LEU A 1 80 ? 12.193 2.273 9.840 1.00 97.50 80 LEU A C 1
ATOM 626 O O . LEU A 1 80 ? 12.919 1.945 8.907 1.00 97.50 80 LEU A O 1
ATOM 630 N N . VAL A 1 81 ? 10.878 2.459 9.681 1.00 97.12 81 VAL A N 1
ATOM 631 C CA . VAL A 1 81 ? 10.217 2.333 8.373 1.00 97.12 81 VAL A CA 1
ATOM 632 C C . VAL A 1 81 ? 10.751 3.377 7.390 1.00 97.12 81 VAL A C 1
ATOM 634 O O . VAL A 1 81 ? 11.033 3.035 6.245 1.00 97.12 81 VAL A O 1
ATOM 637 N N . ARG A 1 82 ? 10.955 4.632 7.813 1.00 96.81 82 ARG A N 1
ATOM 638 C CA . ARG A 1 82 ? 11.581 5.660 6.961 1.00 96.81 82 ARG A CA 1
ATOM 639 C C . ARG A 1 82 ? 12.999 5.272 6.557 1.00 96.81 82 ARG A C 1
ATOM 641 O O . ARG A 1 82 ? 13.330 5.372 5.382 1.00 96.81 82 ARG A O 1
ATOM 648 N N . CYS A 1 83 ? 13.813 4.803 7.501 1.00 97.56 83 CYS A N 1
ATOM 649 C CA . CYS A 1 83 ? 15.173 4.349 7.224 1.00 97.56 83 CYS A CA 1
ATOM 650 C C . CYS A 1 83 ? 15.197 3.144 6.278 1.00 97.56 83 CYS A C 1
ATOM 652 O O . CYS A 1 83 ? 16.031 3.105 5.381 1.00 97.56 83 CYS A O 1
ATOM 654 N N . LEU A 1 84 ? 14.262 2.202 6.420 1.00 97.00 84 LEU A N 1
ATOM 655 C CA . LEU A 1 84 ? 14.117 1.066 5.512 1.00 97.00 84 LEU A CA 1
ATOM 656 C C . LEU A 1 84 ? 13.741 1.518 4.093 1.00 97.00 84 LEU A C 1
ATOM 658 O O . LEU A 1 84 ? 14.382 1.112 3.127 1.00 97.00 84 LEU A O 1
ATOM 662 N N . LEU A 1 85 ? 12.706 2.352 3.966 1.00 95.75 85 LEU A N 1
ATOM 663 C CA . LEU A 1 85 ? 12.220 2.866 2.682 1.00 95.75 85 LEU A CA 1
ATOM 664 C C . LEU A 1 85 ? 13.300 3.689 1.961 1.00 95.75 85 LEU A C 1
ATOM 666 O O . LEU A 1 85 ? 13.526 3.518 0.758 1.00 95.75 85 LEU A O 1
ATOM 670 N N . PHE A 1 86 ? 14.021 4.524 2.711 1.00 94.31 86 PHE A N 1
ATOM 671 C CA . PHE A 1 86 ? 15.170 5.267 2.211 1.00 94.31 86 PHE A CA 1
ATOM 672 C C . PHE A 1 86 ? 16.326 4.331 1.827 1.00 94.31 86 PHE A C 1
ATOM 674 O O . PHE A 1 86 ? 16.864 4.430 0.729 1.00 94.31 86 PHE A O 1
ATOM 681 N N . GLY A 1 87 ? 16.662 3.363 2.680 1.00 93.31 87 GLY A N 1
ATOM 682 C CA . GLY A 1 87 ? 17.741 2.407 2.442 1.00 93.31 87 GLY A CA 1
ATOM 683 C C . GLY A 1 87 ? 17.513 1.518 1.219 1.00 93.31 87 GLY A C 1
ATOM 684 O O . GLY A 1 87 ? 18.462 1.230 0.501 1.00 93.31 87 GLY A O 1
ATOM 685 N N . LEU A 1 88 ? 16.272 1.111 0.936 1.00 91.50 88 LEU A N 1
ATOM 686 C CA . LEU A 1 88 ? 15.957 0.247 -0.207 1.00 91.50 88 LEU A CA 1
ATOM 687 C C . LEU A 1 88 ? 15.908 0.995 -1.544 1.00 91.50 88 LEU A C 1
ATOM 689 O O . LEU A 1 88 ? 16.444 0.511 -2.542 1.00 91.50 88 LEU A O 1
ATOM 693 N N . GLY A 1 89 ? 15.259 2.158 -1.584 1.00 86.25 89 GLY A N 1
ATOM 694 C CA . GLY A 1 89 ? 14.928 2.829 -2.845 1.00 86.25 89 GLY A CA 1
ATOM 695 C C . GLY A 1 89 ? 14.973 4.347 -2.781 1.00 86.25 89 GLY A C 1
ATOM 696 O O . GLY A 1 89 ? 14.335 4.985 -3.610 1.00 86.25 89 GLY A O 1
ATOM 697 N N . ASN A 1 90 ? 15.666 4.920 -1.790 1.00 88.88 90 ASN A N 1
ATOM 698 C CA . ASN A 1 90 ? 15.682 6.357 -1.518 1.00 88.88 90 ASN A CA 1
ATOM 699 C C . ASN A 1 90 ? 14.266 6.952 -1.390 1.00 88.88 90 ASN A C 1
ATOM 701 O O . ASN A 1 90 ? 14.041 8.088 -1.788 1.00 88.88 90 ASN A O 1
ATOM 705 N N . ILE A 1 91 ? 13.292 6.191 -0.879 1.00 92.62 91 ILE A N 1
ATOM 706 C CA . ILE A 1 91 ? 11.900 6.647 -0.844 1.00 92.62 91 ILE A CA 1
ATOM 707 C C . ILE A 1 91 ? 11.706 7.597 0.340 1.00 92.62 91 ILE A C 1
ATOM 709 O O . ILE A 1 91 ? 11.659 7.178 1.500 1.00 92.62 91 ILE A O 1
ATOM 713 N N . CYS A 1 92 ? 11.528 8.877 0.042 1.00 94.69 92 CYS A N 1
ATOM 714 C CA . CYS A 1 92 ? 11.143 9.898 1.002 1.00 94.69 92 CYS A CA 1
ATOM 715 C C . CYS A 1 92 ? 9.620 9.918 1.157 1.00 94.69 92 CYS A C 1
ATOM 717 O O . CYS A 1 92 ? 8.888 10.115 0.191 1.00 94.69 92 CYS A O 1
ATOM 719 N N . VAL A 1 93 ? 9.115 9.737 2.378 1.00 95.31 93 VAL A N 1
ATOM 720 C CA . VAL A 1 93 ? 7.672 9.834 2.645 1.00 95.31 93 VAL A CA 1
ATOM 721 C C . VAL A 1 93 ? 7.330 11.255 3.067 1.00 95.31 93 VAL A C 1
ATOM 723 O O . VAL A 1 93 ? 7.772 11.714 4.123 1.00 95.31 93 VAL A O 1
ATOM 726 N N . VAL A 1 94 ? 6.507 11.925 2.266 1.00 94.19 94 VAL A N 1
ATOM 727 C CA . VAL A 1 94 ? 6.052 13.296 2.506 1.00 94.19 94 VAL A CA 1
ATOM 728 C C . VAL A 1 94 ? 4.544 13.294 2.710 1.00 94.19 94 VAL A C 1
ATOM 730 O O . VAL A 1 94 ? 3.790 12.638 1.992 1.00 94.19 94 VAL A O 1
ATOM 733 N N . GLN A 1 95 ? 4.085 14.033 3.712 1.00 92.75 95 GLN A N 1
ATOM 734 C CA . GLN A 1 95 ? 2.665 14.301 3.877 1.00 92.75 95 GLN A CA 1
ATOM 735 C C . GLN A 1 95 ? 2.319 15.522 3.028 1.00 92.75 95 GLN A C 1
ATOM 737 O O . GLN A 1 95 ? 2.919 16.577 3.205 1.00 92.75 95 GLN A O 1
ATOM 742 N N . GLY A 1 96 ? 1.411 15.363 2.069 1.00 89.69 96 GLY A N 1
ATOM 743 C CA . GLY A 1 96 ? 1.014 16.462 1.200 1.00 89.69 96 GLY A CA 1
ATOM 744 C C . GLY A 1 96 ? 0.128 17.469 1.929 1.00 89.69 96 GLY A C 1
ATOM 745 O O . GLY A 1 96 ? -0.612 17.107 2.844 1.00 89.69 96 GLY A O 1
ATOM 746 N N . ASP A 1 97 ? 0.166 18.718 1.468 1.00 84.69 97 ASP A N 1
ATOM 747 C CA . ASP A 1 97 ? -0.681 19.783 1.998 1.00 84.69 97 ASP A CA 1
ATOM 748 C C . ASP A 1 97 ? -2.151 19.478 1.702 1.00 84.69 97 ASP A C 1
ATOM 750 O O . ASP A 1 97 ? -2.625 19.585 0.568 1.00 84.69 97 ASP A O 1
ATOM 754 N N . THR A 1 98 ? -2.876 19.066 2.735 1.00 78.38 98 THR A N 1
ATOM 755 C CA . THR A 1 98 ? -4.332 18.948 2.711 1.00 78.38 98 THR A CA 1
ATOM 756 C C . THR A 1 98 ? -4.903 19.900 3.754 1.00 78.38 98 THR A C 1
ATOM 758 O O . THR A 1 98 ? -4.521 19.789 4.921 1.00 78.38 98 THR A O 1
ATOM 761 N N . PRO A 1 99 ? -5.836 20.799 3.385 1.00 66.75 99 PRO A N 1
ATOM 762 C CA . PRO A 1 99 ? -6.309 21.889 4.246 1.00 66.75 99 PRO A CA 1
ATOM 763 C C . PRO A 1 99 ? -7.003 21.418 5.534 1.00 66.75 99 PRO A C 1
ATOM 765 O O . PRO A 1 99 ? -7.247 22.214 6.435 1.00 66.75 99 PRO A O 1
ATOM 768 N N . ARG A 1 100 ? -7.322 20.123 5.644 1.00 69.12 100 ARG A N 1
ATOM 769 C CA . ARG A 1 100 ? -7.835 19.493 6.863 1.00 69.12 100 ARG A CA 1
ATOM 770 C C . ARG A 1 100 ? -7.140 18.158 7.075 1.00 69.12 100 ARG A C 1
ATOM 772 O O . ARG A 1 100 ? -7.585 17.132 6.567 1.00 69.12 100 ARG A O 1
ATOM 779 N N . LEU A 1 101 ? -6.040 18.184 7.821 1.00 68.94 101 LEU A N 1
ATOM 780 C CA . LEU A 1 101 ? -5.338 16.975 8.229 1.00 68.94 101 LEU A CA 1
ATOM 781 C C . LEU A 1 101 ? -6.225 16.203 9.214 1.00 68.94 101 LEU A C 1
ATOM 783 O O . LEU A 1 101 ? -6.354 16.573 10.380 1.00 68.94 101 LEU A O 1
ATOM 787 N N . VAL A 1 102 ? -6.866 15.140 8.741 1.00 81.88 102 VAL A N 1
ATOM 788 C CA . VAL A 1 102 ? -7.657 14.257 9.598 1.00 81.88 102 VAL A CA 1
ATOM 789 C C . VAL A 1 102 ? -6.821 13.026 9.899 1.00 81.88 102 VAL A C 1
ATOM 791 O O . VAL A 1 102 ? -6.680 12.146 9.053 1.00 81.88 102 VAL A O 1
ATOM 794 N N . ALA A 1 103 ? -6.254 12.973 11.105 1.00 89.25 103 ALA A N 1
ATOM 795 C CA . ALA A 1 103 ? -5.653 11.745 11.607 1.00 89.25 103 ALA A CA 1
ATOM 796 C C . ALA A 1 103 ? -6.765 10.689 11.772 1.00 89.25 103 ALA A C 1
ATOM 798 O O . ALA A 1 103 ? -7.759 10.968 12.460 1.00 89.25 103 ALA A O 1
ATOM 799 N N . PRO A 1 104 ? -6.640 9.511 11.134 1.00 93.56 104 PRO A N 1
ATOM 800 C CA . PRO A 1 104 ? -7.602 8.436 11.316 1.00 93.56 104 PRO A CA 1
ATOM 801 C C . PRO A 1 104 ? -7.627 7.977 12.774 1.00 93.56 104 PRO A C 1
ATOM 803 O O . PRO A 1 104 ? -6.588 7.840 13.418 1.00 93.56 104 PRO A O 1
ATOM 806 N N . S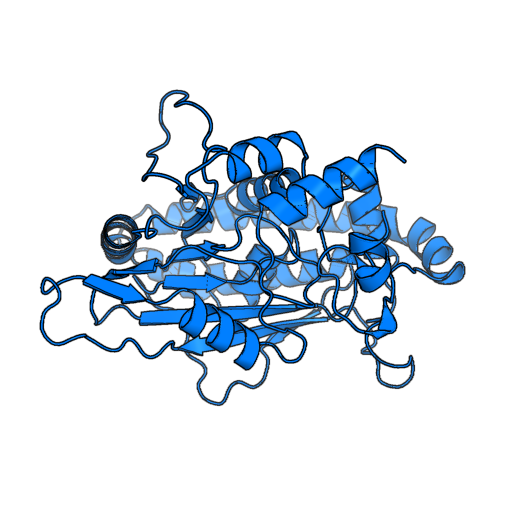ER A 1 105 ? -8.829 7.754 13.285 1.00 92.94 105 SER A N 1
ATOM 807 C CA . SER A 1 105 ? -9.095 7.341 14.661 1.00 92.94 105 SER A CA 1
ATOM 808 C C . SER A 1 105 ? -9.668 5.921 14.716 1.00 92.94 105 SER A C 1
ATOM 810 O O . SER A 1 105 ? -9.964 5.310 13.688 1.00 92.94 105 SER A O 1
ATOM 812 N N . ALA A 1 106 ? -9.801 5.363 15.919 1.00 91.81 106 ALA A N 1
ATOM 813 C CA . ALA A 1 106 ? -10.337 4.019 16.113 1.00 91.81 106 ALA A CA 1
ATOM 814 C C . ALA A 1 106 ? -11.734 3.861 15.487 1.00 91.81 106 ALA A C 1
ATOM 816 O O . ALA A 1 106 ? -12.664 4.596 15.816 1.00 91.81 106 ALA A O 1
ATOM 817 N N . GLY A 1 107 ? -11.893 2.863 14.616 1.00 91.69 107 GLY A N 1
ATOM 818 C CA . GLY A 1 107 ? -13.140 2.631 13.885 1.00 91.69 107 GLY A CA 1
ATOM 819 C C . GLY A 1 107 ? -13.331 3.486 12.630 1.00 91.69 107 GLY A C 1
ATOM 820 O O . GLY A 1 107 ? -14.294 3.241 11.906 1.00 91.69 107 GLY A O 1
ATOM 821 N N . ASP A 1 108 ? -12.440 4.433 12.323 1.00 95.50 108 ASP A N 1
ATOM 822 C CA . ASP A 1 108 ? -12.446 5.092 11.014 1.00 95.50 108 ASP A CA 1
ATOM 823 C C . ASP A 1 108 ? -12.050 4.089 9.916 1.00 95.50 108 ASP A C 1
ATOM 825 O O . ASP A 1 108 ? -11.223 3.193 10.130 1.00 95.50 108 ASP A O 1
ATOM 829 N N . VAL A 1 109 ? -12.633 4.255 8.727 1.00 96.50 109 VAL A N 1
ATOM 830 C CA . VAL A 1 109 ? -12.298 3.470 7.532 1.00 96.50 109 VAL A CA 1
ATOM 831 C C . VAL A 1 109 ? -11.476 4.344 6.597 1.00 96.50 109 VAL A C 1
ATOM 833 O O . VAL A 1 109 ? -11.988 5.270 5.969 1.00 96.50 109 VAL A O 1
ATOM 836 N N . VAL A 1 110 ? -10.186 4.048 6.501 1.00 96.81 110 VAL A N 1
ATOM 837 C CA . VAL A 1 110 ? -9.256 4.689 5.577 1.00 96.81 110 VAL A CA 1
ATOM 838 C C . VAL A 1 110 ? -9.274 3.909 4.276 1.00 96.81 110 VAL A C 1
ATOM 840 O O . VAL A 1 110 ? -8.669 2.846 4.181 1.00 96.81 110 VAL A O 1
ATOM 843 N N . VAL A 1 111 ? -9.957 4.412 3.257 1.00 96.75 111 VAL A N 1
ATOM 844 C CA . VAL A 1 111 ? -9.929 3.767 1.947 1.00 96.75 111 VAL A CA 1
ATOM 845 C C . VAL A 1 111 ? -8.784 4.346 1.138 1.00 96.75 111 VAL A C 1
ATOM 847 O O . VAL A 1 111 ? -8.752 5.541 0.837 1.00 96.75 111 VAL A O 1
ATOM 850 N N . ALA A 1 112 ? -7.824 3.485 0.829 1.00 97.00 112 ALA A N 1
ATOM 851 C CA . ALA A 1 112 ? -6.594 3.844 0.160 1.00 97.00 112 ALA A CA 1
ATOM 852 C C . ALA A 1 112 ? -6.589 3.359 -1.286 1.00 97.00 112 ALA A C 1
ATOM 854 O O . ALA A 1 112 ? -7.125 2.300 -1.628 1.00 97.00 112 ALA A O 1
ATOM 855 N N . ASN A 1 113 ? -5.945 4.151 -2.131 1.00 95.94 113 ASN A N 1
ATOM 856 C CA . ASN A 1 113 ? -5.537 3.701 -3.446 1.00 95.94 113 ASN A CA 1
ATOM 857 C C . ASN A 1 113 ? -4.396 2.667 -3.350 1.00 95.94 113 ASN A C 1
ATOM 859 O O . ASN A 1 113 ? -3.731 2.567 -2.322 1.00 95.94 113 ASN A O 1
ATOM 863 N N . LEU A 1 114 ? -4.170 1.902 -4.423 1.00 96.06 114 LEU A N 1
ATOM 864 C CA . LEU A 1 114 ? -3.093 0.905 -4.470 1.00 96.06 114 LEU A CA 1
ATOM 865 C C . LEU A 1 114 ? -2.229 1.100 -5.729 1.00 96.06 114 LEU A C 1
ATOM 867 O O . LEU A 1 114 ? -2.717 0.968 -6.848 1.00 96.06 114 LEU A O 1
ATOM 871 N N . GLN A 1 115 ? -0.953 1.443 -5.564 1.00 94.62 115 GLN A N 1
ATOM 872 C CA . GLN A 1 115 ? 0.067 1.653 -6.607 1.00 94.62 115 GLN A CA 1
ATOM 873 C C . GLN A 1 115 ? 1.284 0.750 -6.409 1.00 94.62 115 GLN A C 1
ATOM 875 O O . GLN A 1 115 ? 1.865 0.276 -7.388 1.00 94.62 115 GLN A O 1
ATOM 880 N N . SER A 1 116 ? 1.677 0.528 -5.154 1.00 95.62 116 SER A N 1
ATOM 881 C CA . SER A 1 116 ? 2.921 -0.151 -4.807 1.00 95.62 116 SER A CA 1
ATOM 882 C C . SER A 1 116 ? 2.740 -1.143 -3.664 1.00 95.62 116 SER A C 1
ATOM 884 O O . SER A 1 116 ? 1.896 -0.977 -2.785 1.00 95.62 116 SER A O 1
ATOM 886 N N . VAL A 1 117 ? 3.624 -2.137 -3.615 1.00 96.38 117 VAL A N 1
ATOM 887 C CA . VAL A 1 117 ? 3.832 -3.007 -2.445 1.00 96.38 117 VAL A CA 1
ATOM 888 C C . VAL A 1 117 ? 4.231 -2.231 -1.182 1.00 96.38 117 VAL A C 1
ATOM 890 O O . VAL A 1 117 ? 4.074 -2.743 -0.074 1.00 96.38 117 VAL A O 1
ATOM 893 N N . TRP A 1 118 ? 4.708 -0.990 -1.331 1.00 96.69 118 TRP A N 1
ATOM 894 C CA . TRP A 1 118 ? 5.128 -0.120 -0.229 1.00 96.69 118 TRP A CA 1
ATOM 895 C C . TRP A 1 118 ? 4.017 0.766 0.337 1.00 96.69 118 TRP A C 1
ATOM 897 O O . TRP A 1 118 ? 4.235 1.409 1.364 1.00 96.69 118 TRP A O 1
ATOM 907 N N . ASP A 1 119 ? 2.822 0.775 -0.263 1.00 97.25 119 ASP A N 1
ATOM 908 C CA . ASP A 1 119 ? 1.744 1.702 0.115 1.00 97.25 119 ASP A CA 1
ATOM 909 C C . ASP A 1 119 ? 1.365 1.587 1.587 1.00 97.25 119 ASP A C 1
ATOM 911 O O . ASP A 1 119 ? 1.151 2.601 2.245 1.00 97.25 119 ASP A O 1
ATOM 915 N N . MET A 1 120 ? 1.354 0.371 2.141 1.00 96.25 120 MET A N 1
ATOM 916 C CA . MET A 1 120 ? 1.097 0.176 3.569 1.00 96.25 120 MET A CA 1
ATOM 917 C C . MET A 1 120 ? 2.126 0.910 4.442 1.00 96.25 120 MET A C 1
ATOM 919 O O . MET A 1 120 ? 1.739 1.610 5.374 1.00 96.25 120 MET A O 1
ATOM 923 N N . PHE A 1 121 ? 3.420 0.776 4.138 1.00 97.19 121 PHE A N 1
ATOM 924 C CA . PHE A 1 121 ? 4.506 1.410 4.897 1.00 97.19 121 PHE A CA 1
ATOM 925 C C . PHE A 1 121 ? 4.417 2.934 4.804 1.00 97.19 121 PHE A C 1
ATOM 927 O O . PHE A 1 121 ? 4.601 3.654 5.783 1.00 97.19 121 PHE A O 1
ATOM 934 N N . VAL A 1 122 ? 4.104 3.425 3.609 1.00 97.00 122 VAL A N 1
ATOM 935 C CA . VAL A 1 122 ? 3.963 4.848 3.313 1.00 97.00 122 VAL A CA 1
ATOM 936 C C . VAL A 1 122 ? 2.757 5.447 4.049 1.00 97.00 122 VAL A C 1
ATOM 938 O O . VAL A 1 122 ? 2.887 6.487 4.701 1.00 97.00 122 VAL A O 1
ATOM 941 N N . ILE A 1 123 ? 1.607 4.765 4.029 1.00 96.06 123 ILE A N 1
ATOM 942 C CA . ILE A 1 123 ? 0.395 5.157 4.764 1.00 96.06 123 ILE A CA 1
ATOM 943 C C . ILE A 1 123 ? 0.636 5.123 6.274 1.00 96.06 123 ILE A C 1
ATOM 945 O O . ILE A 1 123 ? 0.221 6.042 6.974 1.00 96.06 123 ILE A O 1
ATOM 949 N N . GLU A 1 124 ? 1.332 4.113 6.786 1.00 95.31 124 GLU A N 1
ATOM 950 C CA . GLU A 1 124 ? 1.683 4.011 8.203 1.00 95.31 124 GLU A CA 1
ATOM 951 C C . GLU A 1 124 ? 2.512 5.213 8.676 1.00 95.31 124 GLU A C 1
ATOM 953 O O . GLU A 1 124 ? 2.192 5.851 9.687 1.00 95.31 124 GLU A O 1
ATOM 958 N N . VAL A 1 125 ? 3.558 5.558 7.918 1.00 95.56 125 VAL A N 1
ATOM 959 C CA . VAL A 1 125 ? 4.444 6.681 8.238 1.00 95.56 125 VAL A CA 1
ATOM 960 C C . VAL A 1 125 ? 3.697 8.011 8.175 1.00 95.56 125 VAL A C 1
ATOM 962 O O . VAL A 1 125 ? 3.813 8.815 9.107 1.00 95.56 125 VAL A O 1
ATOM 965 N N . ALA A 1 126 ? 2.940 8.255 7.103 1.00 94.12 126 ALA A N 1
ATOM 966 C CA . ALA A 1 126 ? 2.264 9.531 6.884 1.00 94.12 126 ALA A CA 1
ATOM 967 C C . ALA A 1 126 ? 1.008 9.700 7.750 1.00 94.12 126 ALA A C 1
ATOM 969 O O . ALA A 1 126 ? 0.800 10.753 8.351 1.00 94.12 126 ALA A O 1
ATOM 970 N N . GLY A 1 127 ? 0.195 8.649 7.858 1.00 90.25 127 GLY A N 1
ATOM 971 C CA . GLY A 1 127 ? -1.027 8.616 8.661 1.00 90.25 127 GLY A CA 1
ATOM 972 C C . GLY A 1 127 ? -0.772 8.511 10.162 1.00 90.25 127 GLY A C 1
ATOM 973 O O . GLY A 1 127 ? -1.700 8.696 10.944 1.00 90.25 127 GLY A O 1
ATOM 974 N N . ARG A 1 128 ? 0.478 8.255 10.576 1.00 91.75 128 ARG A N 1
ATOM 975 C CA . ARG A 1 128 ? 0.874 8.069 11.981 1.00 91.75 128 ARG A CA 1
ATOM 976 C C . ARG A 1 128 ? 0.074 6.947 12.651 1.00 91.75 128 ARG A C 1
ATOM 978 O O . ARG A 1 128 ? -0.359 7.095 13.790 1.00 91.75 128 ARG A O 1
ATOM 985 N N . LEU A 1 129 ? -0.111 5.842 11.929 1.00 88.50 129 LEU A N 1
ATOM 986 C CA . LEU A 1 129 ? -0.940 4.706 12.332 1.00 88.50 129 LEU A CA 1
ATOM 987 C C . LEU A 1 129 ? -0.049 3.556 12.824 1.00 88.50 129 LEU A C 1
ATOM 989 O O . LEU A 1 129 ? 0.343 2.730 12.010 1.00 88.50 129 LEU A O 1
ATOM 993 N N . PRO A 1 130 ? 0.314 3.469 14.118 1.00 82.12 130 PRO A N 1
ATOM 994 C CA . PRO A 1 130 ? 1.226 2.419 14.576 1.00 82.12 130 PRO A CA 1
ATOM 995 C C . PRO A 1 130 ? 0.632 1.014 14.459 1.00 82.12 130 PRO A C 1
ATOM 997 O O . PRO A 1 130 ? 1.364 0.058 14.221 1.00 82.12 130 PRO A O 1
ATOM 1000 N N . LEU A 1 131 ? -0.686 0.899 14.634 1.00 90.62 131 LEU A N 1
ATOM 1001 C CA . LEU A 1 131 ? -1.442 -0.345 14.590 1.00 90.62 131 LEU A CA 1
ATOM 1002 C C . LEU A 1 131 ? -2.760 -0.081 13.867 1.00 90.62 131 LEU A C 1
ATOM 1004 O O . LEU A 1 131 ? -3.516 0.817 14.237 1.00 90.62 131 LEU A O 1
ATOM 1008 N N . PHE A 1 132 ? -3.028 -0.856 12.827 1.00 95.44 132 PHE A N 1
ATOM 1009 C CA . PHE A 1 132 ? -4.254 -0.774 12.044 1.00 95.44 132 PHE A CA 1
ATOM 1010 C C . PHE A 1 132 ? -4.552 -2.126 11.415 1.00 95.44 132 PHE A C 1
ATOM 1012 O O . PHE A 1 132 ? -3.689 -2.999 11.323 1.00 95.44 132 PHE A O 1
ATOM 1019 N N . VAL A 1 133 ? -5.793 -2.319 10.991 1.00 96.81 133 VAL A N 1
ATOM 1020 C CA . VAL A 1 133 ? -6.182 -3.513 10.239 1.00 96.81 133 VAL A CA 1
ATOM 1021 C C . VAL A 1 133 ? -6.127 -3.188 8.765 1.00 96.81 133 VAL A C 1
ATOM 1023 O O . VAL A 1 133 ? -6.535 -2.102 8.369 1.00 96.81 133 VAL A O 1
ATOM 1026 N N . VAL A 1 134 ? -5.659 -4.128 7.950 1.00 97.38 134 VAL A N 1
ATOM 1027 C CA . VAL A 1 134 ? -5.653 -3.966 6.496 1.00 97.38 134 VAL A CA 1
ATOM 1028 C C . VAL A 1 134 ? -6.647 -4.928 5.874 1.00 97.38 134 VAL A C 1
ATOM 1030 O O . VAL A 1 134 ? -6.630 -6.117 6.183 1.00 97.38 134 VAL A O 1
ATOM 1033 N N . ALA A 1 135 ? -7.501 -4.429 4.991 1.00 97.31 135 ALA A N 1
ATOM 1034 C CA . ALA A 1 135 ? -8.414 -5.231 4.196 1.00 97.31 135 ALA A CA 1
ATOM 1035 C C . ALA A 1 135 ? -8.184 -4.985 2.702 1.00 97.31 135 ALA A C 1
ATOM 1037 O O . ALA A 1 135 ? -7.946 -3.856 2.274 1.00 97.31 135 ALA A O 1
ATOM 1038 N N . PHE A 1 136 ? -8.286 -6.048 1.912 1.00 97.00 136 PHE A N 1
ATOM 1039 C CA . PHE A 1 136 ? -8.181 -6.015 0.456 1.00 97.00 136 PHE A CA 1
ATOM 1040 C C . PHE A 1 136 ? -9.449 -6.578 -0.157 1.00 97.00 136 PHE A C 1
ATOM 1042 O O . PHE A 1 136 ? -9.924 -7.631 0.272 1.00 97.00 136 PHE A O 1
ATOM 1049 N N . TYR A 1 137 ? -9.960 -5.915 -1.190 1.00 95.44 137 TYR A N 1
ATOM 1050 C CA . TYR A 1 137 ? -10.939 -6.547 -2.062 1.00 95.44 137 TYR A CA 1
ATOM 1051 C C . TYR A 1 137 ? -10.260 -7.667 -2.856 1.00 95.44 137 TYR A C 1
ATOM 1053 O O . TYR A 1 137 ? -9.265 -7.432 -3.541 1.00 95.44 137 TYR A O 1
ATOM 1061 N N . ALA A 1 138 ? -10.787 -8.883 -2.757 1.00 94.19 138 ALA A N 1
ATOM 1062 C CA . ALA A 1 138 ? -10.247 -10.050 -3.446 1.00 94.19 138 ALA A CA 1
ATOM 1063 C C . ALA A 1 138 ? -11.254 -10.708 -4.396 1.00 94.19 138 ALA A C 1
ATOM 1065 O O . ALA A 1 138 ? -10.862 -11.583 -5.164 1.00 94.19 138 ALA A O 1
ATOM 1066 N N . GLY A 1 139 ? -12.529 -10.301 -4.382 1.00 91.75 139 GLY A N 1
ATOM 1067 C CA . GLY A 1 139 ? -13.561 -10.911 -5.223 1.00 91.75 139 GLY A CA 1
ATOM 1068 C C . GLY A 1 139 ? -13.608 -12.429 -5.024 1.00 91.75 139 GLY A C 1
ATOM 1069 O O . GLY A 1 139 ? -13.693 -12.899 -3.893 1.00 91.75 139 GLY A O 1
ATOM 1070 N N . GLY A 1 140 ? -13.493 -13.191 -6.116 1.00 90.31 140 GLY A N 1
ATOM 1071 C CA . GLY A 1 140 ? -13.408 -14.659 -6.087 1.00 90.31 140 GLY A CA 1
ATOM 1072 C C . GLY A 1 140 ? -12.023 -15.234 -5.745 1.00 90.31 140 GLY A C 1
ATOM 1073 O O . GLY A 1 140 ? -11.877 -16.447 -5.658 1.00 90.31 140 GLY A O 1
ATOM 1074 N N . ALA A 1 141 ? -10.993 -14.405 -5.542 1.00 90.62 141 ALA A N 1
ATOM 1075 C CA . ALA A 1 141 ? -9.636 -14.850 -5.194 1.00 90.62 141 ALA A CA 1
ATOM 1076 C C . ALA A 1 141 ? -9.431 -15.123 -3.695 1.00 90.62 141 ALA A C 1
ATOM 1078 O O . ALA A 1 141 ? -8.294 -15.317 -3.254 1.00 90.62 141 ALA A O 1
ATOM 1079 N N . VAL A 1 142 ? -10.500 -15.103 -2.898 1.00 85.62 142 VAL A N 1
ATOM 1080 C CA . VAL A 1 142 ? -10.431 -15.470 -1.484 1.00 85.62 142 VAL A CA 1
ATOM 1081 C C . VAL A 1 142 ? -10.066 -16.962 -1.404 1.00 85.62 142 VAL A C 1
ATOM 1083 O O . VAL A 1 142 ? -10.784 -17.791 -1.963 1.00 85.62 142 VAL A O 1
ATOM 1086 N N . PRO A 1 143 ? -8.920 -17.328 -0.798 1.00 79.94 143 PRO A N 1
ATOM 1087 C CA . PRO A 1 143 ? -8.479 -18.716 -0.765 1.00 79.94 143 PRO A CA 1
ATOM 1088 C C . PRO A 1 143 ? -9.492 -19.572 0.005 1.00 79.94 143 PRO A C 1
ATOM 1090 O O . PRO A 1 143 ? -9.923 -19.145 1.071 1.00 79.94 143 PRO A O 1
ATOM 1093 N N . PRO A 1 144 ? -9.837 -20.784 -0.464 1.00 67.12 144 PRO A N 1
ATOM 1094 C CA . PRO A 1 144 ? -10.786 -21.641 0.230 1.00 67.12 144 PRO A CA 1
ATOM 1095 C C . PRO A 1 144 ? -10.255 -21.988 1.624 1.00 67.12 144 PRO A C 1
ATOM 1097 O O . PRO A 1 144 ? -9.232 -22.654 1.772 1.00 67.12 144 PRO A O 1
ATOM 1100 N N . ARG A 1 145 ? -10.948 -21.468 2.638 1.00 61.31 145 ARG A N 1
ATOM 1101 C CA . ARG A 1 145 ? -10.885 -21.740 4.080 1.00 61.31 145 ARG A CA 1
ATOM 1102 C C . ARG A 1 145 ? -9.893 -22.834 4.525 1.00 61.31 145 ARG A C 1
ATOM 1104 O O . ARG A 1 145 ? -10.294 -23.919 4.936 1.00 61.31 145 ARG A O 1
ATOM 1111 N N . SER A 1 146 ? -8.596 -22.523 4.580 1.00 47.22 146 SER A N 1
ATOM 1112 C CA . SER A 1 146 ? -7.656 -23.307 5.392 1.00 47.22 146 SER A CA 1
ATOM 1113 C C . SER A 1 146 ? -7.803 -22.852 6.850 1.00 47.22 146 SER A C 1
ATOM 1115 O O . SER A 1 146 ? -7.304 -21.789 7.223 1.00 47.22 146 SER A O 1
ATOM 1117 N N . THR A 1 147 ? -8.589 -23.597 7.630 1.00 44.09 147 THR A N 1
ATOM 1118 C CA . THR A 1 147 ? -8.603 -23.651 9.109 1.00 44.09 147 THR A CA 1
ATOM 1119 C C . THR A 1 147 ? -8.044 -22.410 9.834 1.00 44.09 147 THR A C 1
ATOM 1121 O O . THR A 1 147 ? -6.882 -22.386 10.232 1.00 44.09 147 THR A O 1
ATOM 1124 N N . GLY A 1 148 ? -8.866 -21.369 10.026 1.00 53.94 148 GLY A N 1
ATOM 1125 C CA . GLY A 1 148 ? -8.597 -20.327 11.036 1.00 53.94 148 GLY A CA 1
ATOM 1126 C C . GLY A 1 148 ? -8.720 -18.860 10.606 1.00 53.94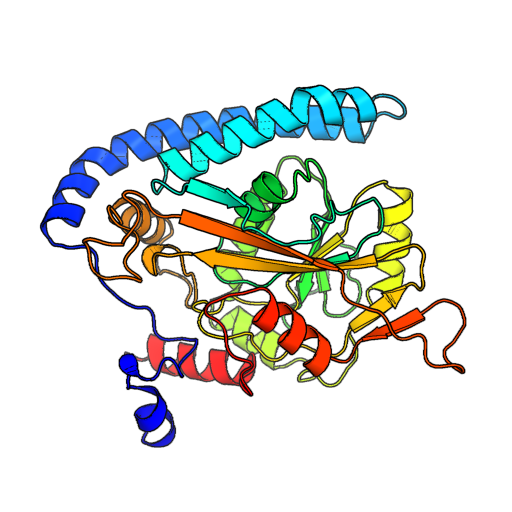 148 GLY A C 1
ATOM 1127 O O . GLY A 1 148 ? -8.769 -17.991 11.474 1.00 53.94 148 GLY A O 1
ATOM 1128 N N . LYS A 1 149 ? -8.820 -18.537 9.309 1.00 56.09 149 LYS A N 1
ATOM 1129 C CA . LYS A 1 149 ? -9.059 -17.147 8.867 1.00 56.09 149 LYS A CA 1
ATOM 1130 C C . LYS A 1 149 ? -10.559 -16.827 8.839 1.00 56.09 149 LYS A C 1
ATOM 1132 O O . LYS A 1 149 ? -11.338 -17.544 8.219 1.00 56.09 149 LYS A O 1
ATOM 1137 N N . LYS A 1 150 ? -10.964 -15.755 9.533 1.00 59.09 150 LYS A N 1
ATOM 1138 C CA . 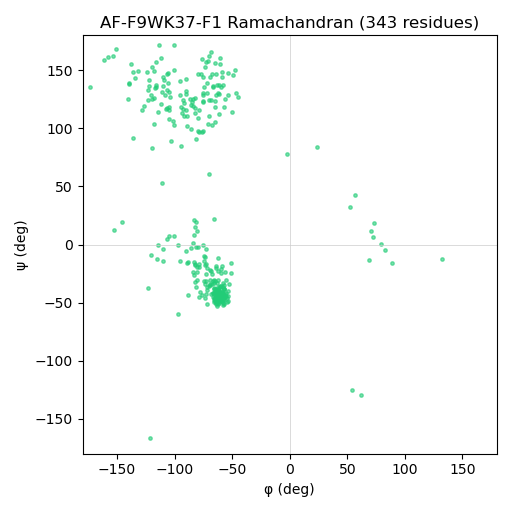LYS A 1 150 ? -12.326 -15.194 9.480 1.00 59.09 150 LYS A CA 1
ATOM 1139 C C . LYS A 1 150 ? -12.486 -14.412 8.176 1.00 59.09 150 LYS A C 1
ATOM 1141 O O . LYS A 1 150 ? -12.060 -13.264 8.094 1.00 59.09 150 LYS A O 1
ATOM 1146 N N . GLU A 1 151 ? -13.055 -15.050 7.165 1.00 61.38 151 GLU A N 1
ATOM 1147 C CA . GLU A 1 151 ? -13.477 -14.381 5.933 1.00 61.38 151 GLU A CA 1
ATOM 1148 C C . GLU A 1 151 ? -14.750 -13.575 6.192 1.00 61.38 151 GLU A C 1
ATOM 1150 O O . GLU A 1 151 ? -15.673 -14.045 6.860 1.00 61.38 151 GLU A O 1
ATOM 1155 N N . VAL A 1 152 ? -14.786 -12.348 5.675 1.00 73.19 152 VAL A N 1
ATOM 1156 C CA . VAL A 1 152 ? -15.985 -11.506 5.663 1.00 73.19 152 VAL A CA 1
ATOM 1157 C C . VAL A 1 152 ? -16.293 -11.215 4.201 1.00 73.19 152 VAL A C 1
ATOM 1159 O O . VAL A 1 152 ? -15.843 -10.218 3.640 1.00 73.19 152 VAL A O 1
ATOM 1162 N N . GLY A 1 153 ? -16.983 -12.155 3.556 1.00 85.12 153 GLY A N 1
ATOM 1163 C CA . GLY A 1 153 ? -17.339 -12.060 2.141 1.00 85.12 153 GLY A CA 1
ATOM 1164 C C . GLY A 1 153 ? -16.118 -12.000 1.218 1.00 85.12 153 GLY A C 1
ATOM 1165 O O . GLY A 1 153 ? -15.204 -12.810 1.323 1.00 85.12 153 GLY A O 1
ATOM 1166 N N . SER A 1 154 ? -16.101 -11.019 0.315 1.00 91.31 154 SER A N 1
ATOM 1167 C CA . SER A 1 154 ? -15.083 -10.826 -0.732 1.00 91.31 154 SER A CA 1
ATOM 1168 C C . SER A 1 154 ? -13.801 -10.118 -0.259 1.00 91.31 154 SER A C 1
ATOM 1170 O O . SER A 1 154 ? -13.010 -9.642 -1.081 1.00 91.31 154 SER A O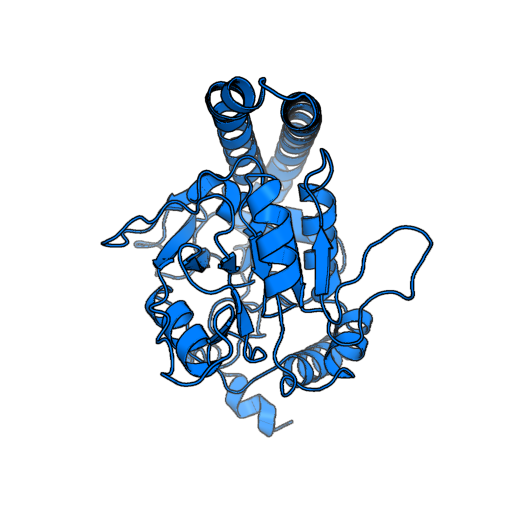 1
ATOM 1172 N N . LEU A 1 155 ? -13.590 -10.023 1.060 1.00 94.19 155 LEU A N 1
ATOM 1173 C CA . LEU A 1 155 ? -12.467 -9.319 1.678 1.00 94.19 155 LEU A CA 1
ATOM 1174 C C . LEU A 1 155 ? -11.422 -10.272 2.253 1.00 94.19 155 LEU A C 1
ATOM 1176 O O . LEU A 1 155 ? -11.727 -11.155 3.054 1.00 94.19 155 LEU A O 1
ATOM 1180 N N . ILE A 1 156 ? -10.154 -9.992 1.954 1.00 95.06 156 ILE A N 1
ATOM 1181 C CA . ILE A 1 156 ? -9.017 -10.561 2.678 1.00 95.06 156 ILE A CA 1
ATOM 1182 C C . ILE A 1 156 ? -8.621 -9.579 3.776 1.00 95.06 156 ILE A C 1
ATOM 1184 O O . ILE A 1 156 ? -8.136 -8.485 3.492 1.00 95.06 156 ILE A O 1
ATOM 1188 N N . VAL A 1 157 ? -8.807 -9.985 5.032 1.00 95.62 157 VAL A N 1
ATOM 1189 C CA . VAL A 1 157 ? -8.511 -9.159 6.208 1.00 95.62 157 VAL A CA 1
ATOM 1190 C C . VAL A 1 157 ? -7.222 -9.626 6.881 1.00 95.62 157 VAL A C 1
ATOM 1192 O O . VAL A 1 157 ? -7.017 -10.814 7.140 1.00 95.62 157 VAL A O 1
ATOM 1195 N N . MET A 1 158 ? -6.340 -8.677 7.173 1.00 95.94 158 MET A N 1
ATOM 1196 C CA . MET A 1 158 ? -5.069 -8.884 7.854 1.00 95.94 158 MET A CA 1
ATOM 1197 C C . MET A 1 158 ? -5.062 -8.112 9.166 1.00 95.94 158 MET A C 1
ATOM 1199 O O . MET A 1 158 ? -4.905 -6.890 9.187 1.00 95.94 158 MET A O 1
ATOM 1203 N N . GLU A 1 159 ? -5.235 -8.849 10.258 1.00 95.38 159 GLU A N 1
ATOM 1204 C CA . GLU A 1 159 ? -5.222 -8.306 11.614 1.00 95.38 159 GLU A CA 1
ATOM 1205 C C . GLU A 1 159 ? -3.811 -7.873 12.048 1.00 95.38 159 GLU A C 1
ATOM 1207 O O . GLU A 1 159 ? -2.819 -8.365 11.486 1.00 95.38 159 GLU A O 1
ATOM 1212 N N . PRO A 1 160 ? -3.713 -6.971 13.046 1.00 94.81 160 PRO A N 1
ATOM 1213 C CA . PRO A 1 160 ? -2.437 -6.551 13.601 1.00 94.81 160 PRO A CA 1
ATOM 1214 C C . PRO A 1 160 ? -1.625 -7.763 14.050 1.00 94.81 160 PRO A C 1
ATOM 1216 O O . PRO A 1 160 ? -2.128 -8.645 14.745 1.00 94.81 160 PRO A O 1
ATOM 1219 N N . SER A 1 161 ? -0.377 -7.831 13.606 1.00 95.81 161 SER A N 1
ATOM 1220 C CA . SER A 1 161 ? 0.583 -8.861 14.001 1.00 95.81 161 SER A CA 1
ATOM 1221 C C . SER A 1 161 ? 2.001 -8.381 13.691 1.00 95.81 161 SER A C 1
ATOM 1223 O O . SER A 1 161 ? 2.162 -7.551 12.792 1.00 95.81 161 SER A O 1
ATOM 1225 N N . PRO A 1 162 ? 3.040 -8.943 14.333 1.00 95.81 162 PRO A N 1
ATOM 1226 C CA . PRO A 1 162 ? 4.424 -8.544 14.063 1.00 95.81 162 PRO A CA 1
ATOM 1227 C C . PRO A 1 162 ? 4.857 -8.754 12.604 1.00 95.81 162 PRO A C 1
ATOM 1229 O O . PRO A 1 162 ? 5.744 -8.085 12.094 1.00 95.81 162 PRO A O 1
ATOM 1232 N N . LEU A 1 163 ? 4.195 -9.677 11.901 1.00 96.62 163 LEU A N 1
ATOM 1233 C CA . LEU A 1 163 ? 4.455 -9.989 10.494 1.00 96.62 163 LEU A CA 1
ATOM 1234 C C . LEU A 1 163 ? 3.444 -9.345 9.534 1.00 96.62 163 LEU A C 1
ATOM 1236 O O . LEU A 1 163 ? 3.454 -9.658 8.342 1.00 96.62 163 LEU A O 1
ATOM 1240 N N . GLN A 1 164 ? 2.547 -8.477 10.017 1.00 96.06 164 GLN A N 1
ATOM 1241 C CA . GLN A 1 164 ? 1.461 -7.921 9.205 1.00 96.06 164 GLN A CA 1
ATOM 1242 C C . GLN A 1 164 ? 2.002 -7.199 7.970 1.00 96.06 164 GLN A C 1
ATOM 1244 O O . GLN A 1 164 ? 1.527 -7.470 6.869 1.00 96.06 164 GLN A O 1
ATOM 1249 N N . ARG A 1 165 ? 3.037 -6.362 8.124 1.00 95.56 165 ARG A N 1
ATOM 1250 C CA . ARG A 1 165 ? 3.647 -5.630 7.003 1.00 95.56 165 ARG A CA 1
ATOM 1251 C C . ARG A 1 165 ? 4.130 -6.542 5.891 1.00 95.56 165 ARG A C 1
ATOM 1253 O O . ARG A 1 165 ? 3.835 -6.298 4.726 1.00 95.56 165 ARG A O 1
ATOM 1260 N N . TRP A 1 166 ? 4.813 -7.625 6.241 1.00 96.12 166 TRP A N 1
ATOM 1261 C CA . TRP A 1 166 ? 5.346 -8.566 5.258 1.00 96.12 166 TRP A CA 1
ATOM 1262 C C . TRP A 1 166 ? 4.253 -9.396 4.598 1.00 96.12 166 TRP A C 1
ATOM 1264 O O . TRP A 1 166 ? 4.303 -9.633 3.393 1.00 96.12 166 TRP A O 1
ATOM 1274 N N . ARG A 1 167 ? 3.214 -9.768 5.352 1.00 97.00 167 ARG A N 1
ATOM 1275 C CA . ARG A 1 167 ? 2.030 -10.437 4.798 1.00 97.00 167 ARG A CA 1
ATOM 1276 C C . ARG A 1 167 ? 1.287 -9.540 3.812 1.00 97.00 167 ARG A C 1
ATOM 1278 O O . ARG A 1 167 ? 0.891 -10.016 2.750 1.00 97.00 167 ARG A O 1
ATOM 1285 N N . VAL A 1 168 ? 1.129 -8.260 4.146 1.00 96.94 168 VAL A N 1
ATOM 1286 C CA . VAL A 1 168 ? 0.511 -7.254 3.278 1.00 96.94 168 VAL A CA 1
ATOM 1287 C C . VAL A 1 168 ? 1.365 -7.020 2.035 1.00 96.94 168 VAL A C 1
ATOM 1289 O O . VAL A 1 168 ? 0.847 -7.127 0.927 1.00 96.94 168 VAL A O 1
ATOM 1292 N N . TRP A 1 169 ? 2.668 -6.791 2.199 1.00 97.00 169 TRP A N 1
ATOM 1293 C CA . TRP A 1 169 ? 3.614 -6.611 1.095 1.00 97.00 169 TRP A CA 1
ATOM 1294 C C . TRP A 1 169 ? 3.557 -7.789 0.118 1.00 97.00 169 TRP A C 1
ATOM 1296 O O . TRP A 1 169 ? 3.371 -7.603 -1.085 1.00 97.00 169 TRP A O 1
ATOM 1306 N N . TRP A 1 170 ? 3.629 -9.017 0.643 1.00 96.94 170 TRP A N 1
ATOM 1307 C CA . TRP A 1 170 ? 3.575 -10.237 -0.160 1.00 96.94 170 TRP A CA 1
ATOM 1308 C C . TRP A 1 170 ? 2.228 -10.407 -0.855 1.00 96.94 170 TRP A C 1
ATOM 1310 O O . TRP A 1 170 ? 2.166 -10.848 -2.003 1.00 96.94 170 TRP A O 1
ATOM 1320 N N . HIS A 1 171 ? 1.133 -10.052 -0.186 1.00 96.69 171 HIS A N 1
ATOM 1321 C CA . HIS A 1 171 ? -0.182 -10.085 -0.803 1.00 96.69 171 HIS A CA 1
ATOM 1322 C C . HIS A 1 171 ? -0.272 -9.101 -1.965 1.00 96.69 171 HIS A C 1
ATOM 1324 O O . HIS A 1 171 ? -0.560 -9.547 -3.073 1.00 96.69 171 HIS A O 1
ATOM 1330 N N . ILE A 1 172 ? 0.073 -7.825 -1.753 1.00 96.94 172 ILE A N 1
ATOM 1331 C CA . ILE A 1 172 ? 0.088 -6.797 -2.804 1.00 96.94 172 ILE A CA 1
ATOM 1332 C C . ILE A 1 172 ? 0.954 -7.257 -3.984 1.00 96.94 172 ILE A C 1
ATOM 1334 O O . ILE A 1 172 ? 0.497 -7.222 -5.126 1.00 96.94 172 ILE A O 1
ATOM 1338 N N . TYR A 1 173 ? 2.148 -7.793 -3.715 1.00 95.88 173 TYR A N 1
ATOM 1339 C CA . TYR A 1 173 ? 3.054 -8.324 -4.737 1.00 95.88 173 TYR A CA 1
ATOM 1340 C C . TYR A 1 173 ? 2.397 -9.428 -5.587 1.00 95.88 173 TYR A C 1
ATOM 1342 O O . TYR A 1 173 ? 2.569 -9.481 -6.808 1.00 95.88 173 TYR A O 1
ATOM 1350 N N . ASN A 1 174 ? 1.583 -10.284 -4.965 1.00 96.06 174 ASN A N 1
ATOM 1351 C CA . ASN A 1 174 ? 0.856 -11.351 -5.649 1.00 96.06 174 ASN A CA 1
ATOM 1352 C C . ASN A 1 174 ? -0.450 -10.899 -6.316 1.00 96.06 174 ASN A C 1
ATOM 1354 O O . ASN A 1 174 ? -0.915 -11.596 -7.223 1.00 96.06 174 ASN A O 1
ATOM 1358 N N . THR A 1 175 ? -1.012 -9.740 -5.955 1.00 95.88 175 THR A N 1
ATOM 1359 C CA . THR A 1 175 ? -2.228 -9.216 -6.608 1.00 95.88 175 THR A CA 1
ATOM 1360 C C . THR A 1 175 ? -2.019 -8.877 -8.085 1.00 95.88 175 THR A C 1
ATOM 1362 O O . THR A 1 175 ? -2.981 -8.802 -8.845 1.00 95.88 175 THR A O 1
ATOM 1365 N N . GLY A 1 176 ? -0.768 -8.674 -8.514 1.00 94.44 176 GLY A N 1
ATOM 1366 C CA . GLY A 1 176 ? -0.401 -8.479 -9.918 1.00 94.44 176 GLY A CA 1
ATOM 1367 C C . GLY A 1 176 ? -0.217 -9.781 -10.707 1.00 94.44 176 GLY A C 1
ATOM 1368 O O . GLY A 1 176 ? 0.170 -9.723 -11.873 1.00 94.44 176 GLY A O 1
ATOM 1369 N N . SER A 1 177 ? -0.420 -10.949 -10.085 1.00 95.88 177 SER A N 1
ATOM 1370 C CA . SER A 1 177 ? -0.305 -12.245 -10.759 1.00 95.88 177 SER A CA 1
ATOM 1371 C C . SER A 1 177 ? -1.558 -12.575 -11.565 1.00 95.88 177 SER A C 1
ATOM 1373 O O . SER A 1 177 ? -2.678 -12.256 -11.168 1.00 95.88 177 SER A O 1
ATOM 1375 N N . LEU A 1 178 ? -1.372 -13.273 -12.684 1.00 95.75 178 LEU A N 1
ATOM 1376 C CA . LEU A 1 178 ? -2.479 -13.638 -13.560 1.00 95.75 178 LEU A CA 1
ATOM 1377 C C . LEU A 1 178 ? -3.506 -14.552 -12.870 1.00 95.75 178 LEU A C 1
ATOM 1379 O O . LEU A 1 178 ? -4.706 -14.370 -13.046 1.00 95.75 178 LEU A O 1
ATOM 1383 N N . ALA A 1 179 ? -3.040 -15.494 -12.044 1.00 96.12 179 ALA A N 1
ATOM 1384 C CA . ALA A 1 179 ? -3.909 -16.386 -11.280 1.00 96.12 179 ALA A CA 1
ATOM 1385 C C . ALA A 1 179 ? -4.826 -15.609 -10.323 1.00 96.12 179 ALA A C 1
ATOM 1387 O O . ALA A 1 179 ? -6.037 -15.826 -10.320 1.00 96.12 179 ALA A O 1
ATOM 1388 N N . PHE A 1 180 ? -4.264 -14.657 -9.568 1.00 96.00 180 PHE A N 1
ATOM 1389 C CA . PHE A 1 180 ? -5.050 -13.802 -8.682 1.00 96.00 180 PHE A CA 1
ATOM 1390 C C . PHE A 1 180 ? -6.045 -12.947 -9.468 1.00 96.00 180 PHE A C 1
ATOM 1392 O O . PHE A 1 180 ? -7.218 -12.911 -9.117 1.00 96.00 180 PHE A O 1
ATOM 1399 N N . LEU A 1 181 ? -5.603 -12.287 -10.544 1.00 96.00 181 LEU A N 1
ATOM 1400 C CA . LEU A 1 181 ? -6.463 -11.398 -11.331 1.00 96.00 181 LEU A CA 1
ATOM 1401 C C . LEU A 1 181 ? -7.640 -12.139 -11.970 1.00 96.00 181 LEU A C 1
ATOM 1403 O O . LEU A 1 181 ? -8.748 -11.611 -11.953 1.00 96.00 181 LEU A O 1
ATOM 1407 N N . ARG A 1 182 ? -7.431 -13.361 -12.476 1.00 96.25 182 ARG A N 1
ATOM 1408 C CA . ARG A 1 182 ? -8.512 -14.211 -13.002 1.00 96.25 182 ARG A CA 1
ATOM 1409 C C . ARG A 1 182 ? -9.518 -14.570 -11.918 1.00 96.25 182 ARG A C 1
ATOM 1411 O O . ARG A 1 182 ? -10.713 -14.375 -12.116 1.00 96.25 182 ARG A O 1
ATOM 1418 N N . ALA A 1 183 ? -9.039 -15.042 -10.768 1.00 95.00 183 ALA A N 1
ATOM 1419 C CA . ALA A 1 183 ? -9.908 -15.407 -9.654 1.00 95.00 183 ALA A CA 1
ATOM 1420 C C . ALA A 1 183 ? -10.675 -14.185 -9.115 1.00 95.00 183 ALA A C 1
ATOM 1422 O O . ALA A 1 183 ? -11.889 -14.241 -8.928 1.00 95.00 183 ALA A O 1
ATOM 1423 N N . ALA A 1 184 ? -10.012 -13.038 -8.970 1.00 93.81 184 ALA A N 1
ATOM 1424 C CA . ALA A 1 184 ? -10.637 -11.810 -8.492 1.00 93.81 184 ALA A CA 1
ATOM 1425 C C . ALA A 1 184 ? -11.673 -11.270 -9.491 1.00 93.81 184 ALA A C 1
ATOM 1427 O O . ALA A 1 184 ? -12.769 -10.895 -9.084 1.00 93.81 184 ALA A O 1
ATOM 1428 N N . ALA A 1 185 ? -11.366 -11.296 -10.794 1.00 93.44 185 ALA A N 1
ATOM 1429 C CA . ALA A 1 185 ? -12.268 -10.856 -11.862 1.00 93.44 185 ALA A CA 1
ATOM 1430 C C . ALA A 1 185 ? -13.417 -11.836 -12.163 1.00 93.44 185 ALA A C 1
ATOM 1432 O O . ALA A 1 185 ? -14.354 -11.461 -12.871 1.00 93.44 185 ALA A O 1
ATOM 1433 N N . SER A 1 186 ? -13.334 -13.078 -11.671 1.00 92.88 186 SER A N 1
ATOM 1434 C CA . SER A 1 186 ? -14.420 -14.063 -11.756 1.00 92.88 186 SER A CA 1
ATOM 1435 C C . SER A 1 186 ? -15.516 -13.850 -10.709 1.00 92.88 186 SER A C 1
ATOM 1437 O O . SER A 1 186 ? -16.614 -14.370 -10.880 1.00 92.88 186 SER A O 1
ATOM 1439 N N . GLY A 1 187 ? -15.236 -13.076 -9.652 1.00 85.06 187 GLY A N 1
ATOM 1440 C CA . GLY A 1 187 ? -16.250 -12.682 -8.673 1.00 85.06 187 GLY A CA 1
ATOM 1441 C C . GLY A 1 187 ? -17.291 -11.725 -9.263 1.00 85.06 187 GLY A C 1
ATOM 1442 O O . GLY A 1 187 ? -17.066 -11.136 -10.323 1.00 85.06 187 GLY A O 1
ATOM 1443 N N . ASP A 1 188 ? -18.412 -11.549 -8.554 1.00 69.06 188 ASP A N 1
ATOM 1444 C CA . ASP A 1 188 ? -19.465 -10.595 -8.927 1.00 69.06 188 ASP A CA 1
ATOM 1445 C C . ASP A 1 188 ? -18.852 -9.220 -9.207 1.00 69.06 188 ASP A C 1
ATOM 1447 O O . ASP A 1 188 ? -18.249 -8.597 -8.328 1.00 69.06 188 ASP A O 1
ATOM 1451 N N . GLY A 1 189 ? -18.947 -8.799 -10.471 1.00 65.12 189 GLY A N 1
ATOM 1452 C CA . GLY A 1 189 ? -18.121 -7.774 -11.108 1.00 65.12 189 GLY A CA 1
ATOM 1453 C C . GLY A 1 189 ? -18.359 -6.347 -10.620 1.00 65.12 189 GLY A C 1
ATOM 1454 O O . GLY A 1 189 ? -18.719 -5.477 -11.407 1.00 65.12 189 GLY A O 1
ATOM 1455 N N . GLY A 1 190 ? -18.139 -6.084 -9.335 1.00 69.31 190 GLY A N 1
ATOM 1456 C CA . GLY A 1 190 ? -18.258 -4.757 -8.737 1.00 69.31 190 GLY A CA 1
ATOM 1457 C C . GLY A 1 190 ? -19.691 -4.310 -8.431 1.00 69.31 190 GLY A C 1
ATOM 1458 O O . GLY A 1 190 ? -19.882 -3.194 -7.958 1.00 69.31 190 GLY A O 1
ATOM 1459 N N . THR A 1 191 ? -20.700 -5.140 -8.710 1.00 80.25 191 THR A N 1
ATOM 1460 C CA . THR A 1 191 ? -22.120 -4.791 -8.528 1.00 80.25 191 THR A CA 1
ATOM 1461 C C . THR A 1 191 ? -22.575 -4.950 -7.084 1.00 80.25 191 THR A C 1
ATOM 1463 O O . THR A 1 191 ? -23.364 -4.142 -6.599 1.00 80.25 191 THR A O 1
ATOM 1466 N N . VAL A 1 192 ? -22.061 -5.964 -6.384 1.00 90.00 192 VAL A N 1
ATOM 1467 C CA . VAL A 1 192 ? -22.409 -6.224 -4.987 1.00 90.00 192 VAL A CA 1
ATOM 1468 C C . VAL A 1 192 ? -21.697 -5.210 -4.085 1.00 90.00 192 VAL A C 1
ATOM 1470 O O . VAL A 1 192 ? -20.462 -5.118 -4.137 1.00 90.00 192 VAL A O 1
ATOM 1473 N N . PRO A 1 193 ? -22.442 -4.451 -3.257 1.00 93.06 193 PRO A N 1
ATOM 1474 C CA . PRO A 1 193 ? -21.854 -3.536 -2.294 1.00 93.06 193 PRO A CA 1
ATOM 1475 C C . PRO A 1 193 ? -20.946 -4.270 -1.305 1.00 93.06 193 PRO A C 1
ATOM 1477 O O . PRO A 1 193 ? -21.286 -5.323 -0.770 1.00 93.06 193 PRO A O 1
ATOM 1480 N N . LEU A 1 194 ? -19.779 -3.693 -1.051 1.00 93.88 194 LEU A N 1
ATOM 1481 C CA . LEU A 1 194 ? -18.792 -4.205 -0.117 1.00 93.88 194 LEU A CA 1
ATOM 1482 C C . LEU A 1 194 ? -19.122 -3.703 1.288 1.00 93.88 194 LEU A C 1
ATOM 1484 O O . LEU A 1 194 ? -18.811 -2.561 1.634 1.00 93.88 194 LEU A O 1
ATOM 1488 N N . ASP A 1 195 ? -19.765 -4.549 2.086 1.00 94.38 195 ASP A N 1
ATOM 1489 C CA . ASP A 1 195 ? -20.115 -4.213 3.464 1.00 94.38 195 ASP A CA 1
ATOM 1490 C C . ASP A 1 195 ? -18.940 -4.434 4.422 1.00 94.38 195 ASP A C 1
ATOM 1492 O O . ASP A 1 195 ? -18.493 -5.556 4.668 1.00 94.38 195 ASP A O 1
ATOM 1496 N N . VAL A 1 196 ? -18.438 -3.330 4.977 1.00 95.25 196 VAL A N 1
ATOM 1497 C CA . VAL A 1 196 ? -17.364 -3.317 5.977 1.00 95.25 196 VAL A CA 1
ATOM 1498 C C . VAL A 1 196 ? -17.869 -2.980 7.378 1.00 95.25 196 VAL A C 1
ATOM 1500 O O . VAL A 1 196 ? -17.063 -2.896 8.305 1.00 95.25 196 VAL A O 1
ATOM 1503 N N . THR A 1 197 ? -19.179 -2.835 7.581 1.00 94.00 197 THR A N 1
ATOM 1504 C CA . THR A 1 197 ? -19.784 -2.406 8.852 1.00 94.00 197 THR A CA 1
ATOM 1505 C C . THR A 1 197 ? -19.409 -3.334 10.006 1.00 94.00 197 THR A C 1
ATOM 1507 O O . THR A 1 197 ? -19.013 -2.877 11.081 1.00 94.00 197 THR A O 1
ATOM 1510 N N . ALA A 1 198 ? -19.472 -4.652 9.793 1.00 93.19 198 ALA A N 1
ATOM 1511 C CA . ALA A 1 198 ? -19.119 -5.635 10.817 1.00 93.19 198 ALA A CA 1
ATOM 1512 C C . ALA A 1 198 ? -17.629 -5.561 11.203 1.00 93.19 198 ALA A C 1
ATOM 1514 O O . ALA A 1 198 ? -17.287 -5.602 12.390 1.00 93.19 198 ALA A O 1
ATOM 1515 N N . LEU A 1 199 ? -16.741 -5.396 10.214 1.00 93.75 199 LEU A N 1
ATOM 1516 C CA . LEU A 1 199 ? -15.302 -5.224 10.441 1.00 93.75 199 LEU A CA 1
ATOM 1517 C C . LEU A 1 199 ? -15.030 -3.919 11.188 1.00 93.75 199 LEU A C 1
ATOM 1519 O O . LEU A 1 199 ? -14.324 -3.914 12.193 1.00 93.75 199 LEU A O 1
ATOM 1523 N N . GLN A 1 200 ? -15.647 -2.827 10.755 1.00 94.38 200 GLN A N 1
ATOM 1524 C CA . GLN A 1 200 ? -15.515 -1.519 11.376 1.00 94.38 200 GLN A CA 1
ATOM 1525 C C . GLN A 1 200 ? -15.965 -1.532 12.843 1.00 94.38 200 GLN A C 1
ATOM 1527 O O . GLN A 1 200 ? -15.211 -1.104 13.717 1.00 94.38 200 GLN A O 1
ATOM 1532 N N . LYS A 1 201 ? -17.148 -2.094 13.144 1.00 93.12 201 LYS A N 1
ATOM 1533 C CA . LYS A 1 201 ? -17.650 -2.260 14.522 1.00 93.12 201 LYS A CA 1
ATOM 1534 C C . LYS A 1 201 ? -16.678 -3.087 15.371 1.00 93.12 201 LYS A C 1
ATOM 1536 O O . LYS A 1 201 ? -16.397 -2.721 16.513 1.00 93.12 201 LYS A O 1
ATOM 1541 N N . ARG A 1 202 ? -16.123 -4.173 14.819 1.00 93.00 202 ARG A N 1
ATOM 1542 C CA . ARG A 1 202 ? -15.137 -5.021 15.507 1.00 93.00 202 ARG A CA 1
ATOM 1543 C C . ARG A 1 202 ? -13.842 -4.269 15.820 1.00 93.00 202 ARG A C 1
ATOM 1545 O O . ARG A 1 202 ? -13.362 -4.344 16.947 1.00 93.00 202 ARG A O 1
ATOM 1552 N N . TYR A 1 203 ? -13.285 -3.540 14.857 1.00 92.56 203 TYR A N 1
ATOM 1553 C CA . TYR A 1 203 ? -11.992 -2.871 15.024 1.00 92.56 203 TYR A CA 1
ATOM 1554 C C . TYR A 1 203 ? -12.077 -1.554 15.791 1.00 92.56 203 TYR A C 1
ATOM 1556 O O . TYR A 1 203 ? -11.132 -1.199 16.492 1.00 92.56 203 TYR A O 1
ATOM 1564 N N . ARG A 1 204 ? -13.254 -0.917 15.807 1.00 93.50 204 ARG A N 1
ATOM 1565 C CA . ARG A 1 204 ? -13.565 0.162 16.749 1.00 93.50 204 ARG A CA 1
ATOM 1566 C C . ARG A 1 204 ? -13.419 -0.296 18.200 1.00 93.50 204 ARG A C 1
ATOM 1568 O O . ARG A 1 204 ? -12.813 0.416 18.991 1.00 93.50 204 ARG A O 1
ATOM 1575 N N . ARG A 1 205 ? -13.910 -1.496 18.543 1.00 92.31 205 ARG A N 1
ATOM 1576 C CA . ARG A 1 205 ? -13.737 -2.078 19.892 1.00 92.31 205 ARG A CA 1
ATOM 1577 C C . ARG A 1 205 ? -12.274 -2.373 20.218 1.00 92.31 205 ARG A C 1
ATOM 1579 O O . ARG A 1 205 ? -11.885 -2.287 21.373 1.00 92.31 205 ARG A O 1
ATOM 1586 N N . LEU A 1 206 ? -11.477 -2.701 19.203 1.00 91.19 206 LEU A N 1
ATOM 1587 C CA . LEU A 1 206 ? -10.037 -2.929 19.336 1.00 91.19 206 LEU A CA 1
ATOM 1588 C C . LEU A 1 206 ? -9.216 -1.631 19.352 1.00 91.19 206 LEU A C 1
ATOM 1590 O O . LEU A 1 206 ? -8.001 -1.694 19.501 1.00 91.19 206 LEU A O 1
ATOM 1594 N N . GLY A 1 207 ? -9.845 -0.462 19.200 1.00 92.25 207 GLY A N 1
ATOM 1595 C CA . GLY A 1 207 ? -9.145 0.818 19.262 1.00 92.25 207 GLY A CA 1
ATOM 1596 C C . GLY A 1 207 ? -8.282 1.130 18.034 1.00 92.25 207 GLY A C 1
ATOM 1597 O O . GLY A 1 207 ? -7.403 1.980 18.131 1.00 92.25 207 GLY A O 1
ATOM 1598 N N . VAL A 1 208 ? -8.504 0.468 16.891 1.00 94.12 208 VAL A N 1
ATOM 1599 C CA . VAL A 1 208 ? -7.666 0.622 15.686 1.00 94.12 208 VAL A CA 1
ATOM 1600 C C . VAL A 1 208 ? -8.490 1.026 14.453 1.00 94.12 208 VAL A C 1
ATOM 1602 O O . VAL A 1 208 ? -9.664 0.653 14.348 1.00 94.12 208 VAL A O 1
ATOM 1605 N N . PRO A 1 209 ? -7.921 1.801 13.510 1.00 96.31 209 PRO A N 1
ATOM 1606 C CA . PRO A 1 209 ? -8.569 2.093 12.236 1.00 96.31 209 PRO A CA 1
ATOM 1607 C C . PRO A 1 209 ? -8.486 0.902 11.270 1.00 96.31 209 PRO A C 1
ATOM 1609 O O . PRO A 1 209 ? -7.623 0.025 11.392 1.00 96.31 209 PRO A O 1
ATOM 1612 N N . LEU A 1 210 ? -9.376 0.899 10.278 1.00 97.00 210 LEU A N 1
ATOM 1613 C CA . LEU A 1 210 ? -9.394 -0.060 9.174 1.00 97.00 210 LEU A CA 1
ATOM 1614 C C . LEU A 1 210 ? -8.878 0.615 7.900 1.00 97.00 210 LEU A C 1
ATOM 1616 O O . LEU A 1 210 ? -9.501 1.549 7.411 1.00 97.00 210 LEU A O 1
ATOM 1620 N N . VAL A 1 211 ? -7.780 0.125 7.332 1.00 97.75 211 VAL A N 1
ATOM 1621 C CA . VAL A 1 211 ? -7.275 0.536 6.017 1.00 97.75 211 VAL A CA 1
ATOM 1622 C C . VAL A 1 211 ? -7.799 -0.431 4.957 1.00 97.75 211 VAL A C 1
ATOM 1624 O O . VAL A 1 211 ? -7.501 -1.621 5.001 1.00 97.75 211 VAL A O 1
ATOM 1627 N N . LEU A 1 212 ? -8.580 0.067 4.003 1.00 97.75 212 LEU A N 1
ATOM 1628 C CA . LEU A 1 212 ? -9.195 -0.714 2.933 1.00 97.75 212 LEU A CA 1
ATOM 1629 C C . LEU A 1 212 ? -8.578 -0.362 1.576 1.00 97.75 212 LEU A C 1
ATOM 1631 O O . LEU A 1 212 ? -8.706 0.765 1.105 1.00 97.75 212 LEU A O 1
ATOM 1635 N N . PHE A 1 213 ? -7.997 -1.350 0.903 1.00 97.62 213 PHE A N 1
ATOM 1636 C CA . PHE A 1 213 ? -7.584 -1.253 -0.496 1.00 97.62 213 PHE A CA 1
ATOM 1637 C C . PHE A 1 213 ? -8.695 -1.797 -1.399 1.00 97.62 213 PHE A C 1
ATOM 1639 O O . PHE A 1 213 ? -8.706 -2.970 -1.785 1.00 97.62 213 PHE A O 1
ATOM 1646 N N . ALA A 1 214 ? -9.657 -0.928 -1.717 1.00 95.94 214 ALA A N 1
ATOM 1647 C CA . ALA A 1 214 ? -10.856 -1.292 -2.475 1.00 95.94 214 ALA A CA 1
ATOM 1648 C C . ALA A 1 214 ? -10.570 -1.638 -3.950 1.00 95.94 214 ALA A C 1
ATOM 1650 O O . ALA A 1 214 ? -11.355 -2.349 -4.568 1.00 95.94 214 ALA A O 1
ATOM 1651 N N . GLU A 1 215 ? -9.443 -1.176 -4.508 1.00 94.56 215 GLU A N 1
ATOM 1652 C CA . GLU A 1 215 ? -9.014 -1.518 -5.876 1.00 94.56 215 GLU A CA 1
ATOM 1653 C C . GLU A 1 215 ? -8.611 -3.001 -6.013 1.00 94.56 215 GLU A C 1
ATOM 1655 O O . GLU A 1 215 ? -8.604 -3.541 -7.118 1.00 94.56 215 GLU A O 1
ATOM 1660 N N . GLY A 1 216 ? -8.235 -3.661 -4.908 1.00 94.31 216 GLY A N 1
ATOM 1661 C CA . GLY A 1 216 ? -7.821 -5.071 -4.863 1.00 94.31 216 GLY A CA 1
ATOM 1662 C C . GLY A 1 216 ? -6.487 -5.405 -5.546 1.00 94.31 216 GLY A C 1
ATOM 1663 O O . GLY A 1 216 ? -5.942 -6.486 -5.347 1.00 94.31 216 GLY A O 1
ATOM 1664 N N . THR A 1 217 ? -5.929 -4.496 -6.346 1.00 96.06 217 THR A N 1
ATOM 1665 C CA . THR A 1 217 ? -4.658 -4.679 -7.057 1.00 96.06 217 THR A CA 1
ATOM 1666 C C . THR A 1 217 ? -4.028 -3.330 -7.421 1.00 96.06 217 THR A C 1
ATOM 1668 O O . THR A 1 217 ? -4.713 -2.311 -7.452 1.00 96.06 217 THR A O 1
ATOM 1671 N N . CYS A 1 218 ? -2.726 -3.306 -7.715 1.00 95.62 218 CYS A N 1
ATOM 1672 C CA . CYS A 1 218 ? -2.005 -2.063 -8.007 1.00 95.62 218 CYS A CA 1
ATOM 1673 C C . CYS A 1 218 ? -2.359 -1.441 -9.371 1.00 95.62 218 CYS A C 1
ATOM 1675 O O . CYS A 1 218 ? -2.407 -2.135 -10.387 1.00 95.62 218 CYS A O 1
ATOM 1677 N N . SER A 1 219 ? -2.493 -0.123 -9.433 1.00 92.00 219 SER A N 1
ATOM 1678 C CA . SER A 1 219 ? -2.492 0.672 -10.669 1.00 92.00 219 SER A CA 1
ATOM 1679 C C . SER A 1 219 ? -1.127 1.340 -10.887 1.00 92.00 219 SER A C 1
ATOM 1681 O O . SER A 1 219 ? -0.270 1.331 -10.008 1.00 92.00 219 SER A O 1
ATOM 1683 N N . ASN A 1 220 ? -0.894 1.958 -12.047 1.00 87.19 220 ASN A N 1
ATOM 1684 C CA . ASN A 1 220 ? 0.308 2.776 -12.281 1.00 87.19 220 ASN A CA 1
ATOM 1685 C C . ASN A 1 220 ? 0.204 4.200 -11.707 1.00 87.19 220 ASN A C 1
ATOM 1687 O O . ASN A 1 220 ? 0.964 5.085 -12.101 1.00 87.19 220 ASN A O 1
ATOM 1691 N N . GLY A 1 221 ? -0.810 4.465 -10.884 1.00 85.06 221 GLY A N 1
ATOM 1692 C CA . GLY A 1 221 ? -1.016 5.768 -10.276 1.00 85.06 221 GLY A CA 1
ATOM 1693 C C . GLY A 1 221 ? -1.500 6.890 -11.191 1.00 85.06 221 GLY A C 1
ATOM 1694 O O . GLY A 1 221 ? -1.598 8.019 -10.720 1.00 85.06 221 GLY A O 1
ATOM 1695 N N . LYS A 1 222 ? -1.836 6.619 -12.459 1.00 85.44 222 LYS A N 1
ATOM 1696 C CA . LYS A 1 222 ? -2.504 7.590 -13.350 1.00 85.44 222 LYS A CA 1
ATOM 1697 C C . LYS A 1 222 ? -4.030 7.530 -13.274 1.00 85.44 222 LYS A C 1
ATOM 1699 O O . LYS A 1 222 ? -4.714 8.466 -13.682 1.00 85.44 222 LYS A O 1
ATOM 1704 N N . GLY A 1 223 ? -4.583 6.458 -12.714 1.00 86.81 223 GLY A N 1
ATOM 1705 C CA . GLY A 1 223 ? -6.017 6.346 -12.498 1.00 86.81 223 GLY A CA 1
ATOM 1706 C C . GLY A 1 223 ? -6.380 5.477 -11.310 1.00 86.81 223 GLY A C 1
ATOM 1707 O O . GLY A 1 223 ? -5.526 4.809 -10.733 1.00 86.81 223 GLY A O 1
ATOM 1708 N N . VAL A 1 224 ? -7.648 5.546 -10.923 1.00 91.44 224 VAL A N 1
ATOM 1709 C CA . VAL A 1 224 ? -8.243 4.704 -9.877 1.00 91.44 224 VAL A CA 1
ATOM 1710 C C . VAL A 1 224 ? -9.092 3.641 -10.566 1.00 91.44 224 VAL A C 1
ATOM 1712 O O . VAL A 1 224 ? -9.936 3.990 -11.400 1.00 91.44 224 VAL A O 1
ATOM 1715 N N . LEU A 1 225 ? -8.860 2.366 -10.247 1.00 92.69 225 LEU A N 1
ATOM 1716 C CA . LEU A 1 225 ? -9.657 1.265 -10.791 1.00 92.69 225 LEU A CA 1
ATOM 1717 C C . LEU A 1 225 ? -11.111 1.338 -10.313 1.00 92.69 225 LEU A C 1
ATOM 1719 O O . LEU A 1 225 ? -11.423 1.938 -9.284 1.00 92.69 225 LEU A O 1
ATOM 1723 N N . SER A 1 226 ? -12.022 0.736 -11.076 1.00 92.94 226 SER A N 1
ATOM 1724 C CA . SER A 1 226 ? -13.415 0.597 -10.657 1.00 92.94 226 SER A CA 1
ATOM 1725 C C . SER A 1 226 ? -13.511 -0.247 -9.388 1.00 92.94 226 SER A C 1
ATOM 1727 O O . SER A 1 226 ? -12.959 -1.345 -9.330 1.00 92.94 226 SER A O 1
ATOM 1729 N N . THR A 1 227 ? -14.235 0.261 -8.393 1.00 93.69 227 THR A N 1
ATOM 1730 C CA . THR A 1 227 ? -14.474 -0.399 -7.104 1.00 93.69 227 THR A CA 1
ATOM 1731 C C . THR A 1 227 ? -15.968 -0.625 -6.911 1.00 93.69 227 THR A C 1
ATOM 1733 O O . THR A 1 227 ? -16.772 0.154 -7.425 1.00 93.69 227 THR A O 1
ATOM 1736 N N . SER A 1 228 ? -16.349 -1.642 -6.137 1.00 93.56 228 SER A N 1
ATOM 1737 C CA . SER A 1 228 ? -17.737 -1.790 -5.686 1.00 93.56 228 SER A CA 1
ATOM 1738 C C . SER A 1 228 ? -18.186 -0.587 -4.844 1.00 93.56 228 SER A C 1
ATOM 1740 O O . SER A 1 228 ? -17.339 0.062 -4.213 1.00 93.56 228 SER A O 1
ATOM 1742 N N . PRO A 1 229 ? -19.499 -0.295 -4.775 1.00 94.75 229 PRO A N 1
ATOM 1743 C CA . PRO A 1 229 ? -20.053 0.558 -3.727 1.00 94.75 229 PRO A CA 1
ATOM 1744 C C . PRO A 1 229 ? -19.643 0.035 -2.348 1.00 94.75 229 PRO A C 1
ATOM 1746 O O . PRO A 1 229 ? -19.497 -1.172 -2.169 1.00 94.75 229 PRO A O 1
ATOM 1749 N N . LEU A 1 230 ? -19.454 0.921 -1.376 1.00 94.88 230 LEU A N 1
ATOM 1750 C CA . LEU A 1 230 ? -19.040 0.540 -0.024 1.00 94.88 230 LEU A CA 1
ATOM 1751 C C . LEU A 1 230 ? -20.201 0.757 0.942 1.00 94.88 230 LEU A C 1
ATOM 1753 O O . LEU A 1 230 ? -20.844 1.800 0.889 1.00 94.88 230 LEU A O 1
ATOM 1757 N N . VAL A 1 231 ? -20.450 -0.187 1.845 1.00 94.75 231 VAL A N 1
ATOM 1758 C CA . VAL A 1 231 ? -21.371 0.014 2.972 1.00 94.75 231 VAL A CA 1
ATOM 1759 C C . VAL A 1 231 ? -20.531 0.131 4.235 1.00 94.75 231 VAL A C 1
ATOM 1761 O O . VAL A 1 231 ? -19.789 -0.784 4.590 1.00 94.75 231 VAL A O 1
ATOM 1764 N N . VAL A 1 232 ? -20.597 1.298 4.870 1.00 94.38 232 VAL A N 1
ATOM 1765 C CA . VAL A 1 232 ? -19.861 1.621 6.097 1.00 94.38 232 VAL A CA 1
ATOM 1766 C C . VAL A 1 232 ? -20.846 1.872 7.232 1.00 94.38 232 VAL A C 1
ATOM 1768 O O . VAL A 1 232 ? -21.996 2.240 7.002 1.00 94.38 232 VAL A O 1
ATOM 1771 N N . GLY A 1 233 ? -20.393 1.707 8.468 1.00 89.94 233 GLY A N 1
ATOM 1772 C CA . GLY A 1 233 ? -21.166 2.073 9.646 1.00 89.94 233 GLY A CA 1
ATOM 1773 C C . GLY A 1 233 ? -21.432 3.576 9.708 1.00 89.94 233 GLY A C 1
ATOM 1774 O O . GLY A 1 233 ? -20.601 4.388 9.292 1.00 89.94 233 GLY A O 1
ATOM 1775 N N . ALA A 1 234 ? -22.593 3.933 10.248 1.00 82.88 234 ALA A N 1
ATOM 1776 C CA . ALA A 1 234 ? -22.993 5.308 10.495 1.00 82.88 234 ALA A CA 1
ATOM 1777 C C . ALA A 1 234 ? -22.024 6.034 11.463 1.00 82.88 234 ALA A C 1
ATOM 1779 O O . ALA A 1 234 ? -21.261 5.389 12.201 1.00 82.88 234 ALA A O 1
ATOM 1780 N N . PRO A 1 235 ? -22.031 7.384 11.471 1.00 76.94 235 PRO A N 1
ATOM 1781 C CA . PRO A 1 235 ? -21.245 8.196 12.400 1.00 76.94 235 PRO A CA 1
ATOM 1782 C C . PRO A 1 235 ? -21.378 7.727 13.863 1.00 76.94 235 PRO A C 1
ATOM 1784 O O . PRO A 1 235 ? -22.410 7.183 14.248 1.00 76.94 235 PRO A O 1
ATOM 1787 N N . PRO A 1 236 ? -20.348 7.912 14.714 1.00 75.12 236 PRO A N 1
ATOM 1788 C CA . PRO A 1 236 ? -19.244 8.873 14.597 1.00 75.12 236 PRO A CA 1
ATOM 1789 C C . PRO A 1 236 ? -18.052 8.402 13.759 1.00 75.12 236 PRO A C 1
ATOM 1791 O O . PRO A 1 236 ? -17.093 9.153 13.592 1.00 75.12 236 PRO A O 1
ATOM 1794 N N . ALA A 1 237 ? -18.076 7.167 13.266 1.00 77.50 237 ALA A N 1
ATOM 1795 C CA . ALA A 1 237 ? -16.969 6.636 12.498 1.00 77.50 237 ALA A CA 1
ATOM 1796 C C . ALA A 1 237 ? -16.903 7.294 11.111 1.00 77.50 237 ALA A C 1
ATOM 1798 O O . ALA A 1 237 ? -17.908 7.405 10.409 1.00 77.50 237 ALA A O 1
ATOM 1799 N N . ARG A 1 238 ? -15.718 7.772 10.731 1.00 90.44 238 ARG A N 1
ATOM 1800 C CA . ARG A 1 238 ? -15.511 8.535 9.499 1.00 90.44 238 ARG A CA 1
ATOM 1801 C C . ARG A 1 238 ? -14.923 7.648 8.422 1.00 90.44 238 ARG A C 1
ATOM 1803 O O . ARG A 1 238 ? -14.135 6.740 8.686 1.00 90.44 238 ARG A O 1
ATOM 1810 N N . MET A 1 239 ? -15.252 7.981 7.185 1.00 94.31 239 MET A N 1
ATOM 1811 C CA . MET A 1 239 ? -14.540 7.474 6.027 1.00 94.31 239 MET A CA 1
ATOM 1812 C C . MET A 1 239 ? -13.479 8.499 5.616 1.00 94.31 239 MET A C 1
ATOM 1814 O O . MET A 1 239 ? -13.777 9.683 5.462 1.00 94.31 239 MET A O 1
ATOM 1818 N N . VAL A 1 240 ? -12.236 8.055 5.452 1.00 95.31 240 VAL A N 1
ATOM 1819 C CA . VAL A 1 240 ? -11.101 8.890 5.038 1.00 95.31 240 VAL A CA 1
ATOM 1820 C C . VAL A 1 240 ? -10.550 8.335 3.731 1.00 95.31 240 VAL A C 1
ATOM 1822 O O . VAL A 1 240 ? -10.203 7.163 3.649 1.00 95.31 240 VAL A O 1
ATOM 1825 N N . ALA A 1 241 ? -10.461 9.166 2.702 1.00 95.50 241 ALA A N 1
ATOM 1826 C CA . ALA A 1 241 ? -9.778 8.835 1.463 1.00 95.50 241 ALA A CA 1
ATOM 1827 C C . ALA A 1 241 ? -8.272 9.078 1.638 1.00 95.50 241 ALA A C 1
ATOM 1829 O O . ALA A 1 241 ? -7.868 10.174 2.031 1.00 95.50 241 ALA A O 1
ATOM 1830 N N . SER A 1 242 ? -7.454 8.067 1.345 1.00 96.19 242 SER A N 1
ATOM 1831 C CA . SER A 1 242 ? -5.992 8.156 1.358 1.00 96.19 242 SER A CA 1
ATOM 1832 C C . SER A 1 242 ? -5.445 7.984 -0.049 1.00 96.19 242 SER A C 1
ATOM 1834 O O . SER A 1 242 ? -5.569 6.911 -0.642 1.00 96.19 242 SER A O 1
ATOM 1836 N N . ALA A 1 243 ? -4.835 9.037 -0.588 1.00 95.88 243 ALA A N 1
ATOM 1837 C CA . ALA A 1 243 ? -4.125 8.960 -1.851 1.00 95.88 243 ALA A CA 1
ATOM 1838 C C . ALA A 1 243 ? -2.614 8.949 -1.619 1.00 95.88 243 ALA A C 1
ATOM 1840 O O . ALA A 1 243 ? -2.044 9.936 -1.157 1.00 95.88 243 ALA A O 1
ATOM 1841 N N . VAL A 1 244 ? -1.977 7.841 -1.984 1.00 96.06 244 VAL A N 1
ATOM 1842 C CA . VAL A 1 244 ? -0.533 7.729 -2.179 1.00 96.06 244 VAL A CA 1
ATOM 1843 C C . VAL A 1 244 ? -0.206 8.061 -3.634 1.00 96.06 244 VAL A C 1
ATOM 1845 O O . VAL A 1 244 ? -0.842 7.527 -4.547 1.00 96.06 244 VAL A O 1
ATOM 1848 N N . ASP A 1 245 ? 0.754 8.958 -3.841 1.00 94.69 245 ASP A N 1
ATOM 1849 C CA . ASP A 1 245 ? 1.309 9.318 -5.142 1.00 94.69 245 ASP A CA 1
ATOM 1850 C C . ASP A 1 245 ? 2.834 9.166 -5.106 1.00 94.69 245 ASP A C 1
ATOM 1852 O O . ASP A 1 245 ? 3.503 9.871 -4.348 1.00 94.69 245 ASP A O 1
ATOM 1856 N N . TYR A 1 246 ? 3.383 8.291 -5.950 1.00 92.38 246 TYR A N 1
ATOM 1857 C CA . TYR A 1 246 ? 4.825 8.243 -6.211 1.00 92.38 246 TYR A CA 1
ATOM 1858 C C . TYR A 1 246 ? 5.206 9.145 -7.386 1.00 92.38 246 TYR A C 1
ATOM 1860 O O . TYR A 1 246 ? 4.487 9.249 -8.385 1.00 92.38 246 TYR A O 1
ATOM 1868 N N . ASP A 1 247 ? 6.357 9.792 -7.284 1.00 88.38 247 ASP A N 1
ATOM 1869 C CA . ASP A 1 247 ? 6.966 10.567 -8.370 1.00 88.38 247 ASP A CA 1
ATOM 1870 C C . ASP A 1 247 ? 7.768 9.705 -9.363 1.00 88.38 247 ASP A C 1
ATOM 1872 O O . ASP A 1 247 ? 8.056 10.153 -10.470 1.00 88.38 247 ASP A O 1
ATOM 1876 N N . THR A 1 248 ? 8.092 8.460 -9.003 1.00 86.56 248 THR A N 1
ATOM 1877 C CA . THR A 1 248 ? 8.823 7.504 -9.841 1.00 86.56 248 THR A CA 1
ATOM 1878 C C . THR A 1 248 ? 7.975 6.287 -10.193 1.00 86.56 248 THR A C 1
ATOM 1880 O O . THR A 1 248 ? 7.312 5.679 -9.351 1.00 86.56 248 THR A O 1
ATOM 1883 N N . ALA A 1 249 ? 8.049 5.870 -11.457 1.00 84.44 249 ALA A N 1
ATOM 1884 C CA . ALA A 1 249 ? 7.391 4.656 -11.925 1.00 84.44 249 ALA A CA 1
ATOM 1885 C C . ALA A 1 249 ? 8.070 3.367 -11.432 1.00 84.44 249 ALA A C 1
ATOM 1887 O O . ALA A 1 249 ? 7.435 2.312 -11.447 1.00 84.44 249 ALA A O 1
ATOM 1888 N N . ALA A 1 250 ? 9.320 3.438 -10.952 1.00 85.38 250 ALA A N 1
ATOM 1889 C CA . ALA A 1 250 ? 10.067 2.280 -10.452 1.00 85.38 250 ALA A CA 1
ATOM 1890 C C . ALA A 1 250 ? 9.411 1.622 -9.223 1.00 85.38 250 ALA A C 1
ATOM 1892 O O . ALA A 1 250 ? 9.640 0.444 -8.947 1.00 85.38 250 ALA A O 1
ATOM 1893 N N . LEU A 1 251 ? 8.582 2.377 -8.495 1.00 88.81 251 LEU A N 1
ATOM 1894 C CA . LEU A 1 251 ? 7.855 1.899 -7.321 1.00 88.81 251 LEU A CA 1
ATOM 1895 C C . LEU A 1 251 ? 6.504 1.274 -7.672 1.00 88.81 251 LEU A C 1
ATOM 1897 O O . LEU A 1 251 ? 5.923 0.585 -6.836 1.00 88.81 251 LEU A O 1
ATOM 1901 N N . HIS A 1 252 ? 5.990 1.477 -8.885 1.00 90.81 252 HIS A N 1
ATOM 1902 C CA . HIS A 1 252 ? 4.680 0.963 -9.268 1.00 90.81 252 HIS A CA 1
ATOM 1903 C C . HIS A 1 252 ? 4.736 -0.544 -9.534 1.00 90.81 252 HIS A C 1
ATOM 1905 O O . HIS A 1 252 ? 5.523 -1.021 -10.351 1.00 90.81 252 HIS A O 1
ATOM 1911 N N . THR A 1 253 ? 3.840 -1.305 -8.908 1.00 86.19 253 THR A N 1
ATOM 1912 C CA . THR A 1 253 ? 3.781 -2.773 -9.032 1.00 86.19 253 THR A CA 1
ATOM 1913 C C . THR A 1 253 ? 2.544 -3.227 -9.794 1.00 86.19 253 THR A C 1
ATOM 1915 O O . THR A 1 253 ? 1.772 -4.059 -9.328 1.00 86.19 253 THR A O 1
ATOM 1918 N N . VAL A 1 254 ? 2.338 -2.664 -10.988 1.00 87.25 254 VAL A N 1
ATOM 1919 C CA . VAL A 1 254 ? 1.166 -2.957 -11.831 1.00 87.25 254 VAL A CA 1
ATOM 1920 C C . VAL A 1 254 ? 1.073 -4.446 -12.166 1.00 87.25 254 VAL A C 1
ATOM 1922 O O . VAL A 1 254 ? 0.027 -5.067 -11.974 1.00 87.25 254 VAL A O 1
ATOM 1925 N N . VAL A 1 255 ? 2.167 -5.003 -12.678 1.00 90.56 255 VAL A N 1
ATOM 1926 C CA . VAL A 1 255 ? 2.317 -6.420 -13.010 1.00 90.56 255 VAL A CA 1
ATOM 1927 C C . VAL A 1 255 ? 3.279 -7.013 -12.002 1.00 90.56 255 VAL A C 1
ATOM 1929 O O . VAL A 1 255 ? 4.260 -6.359 -11.643 1.00 90.56 255 VAL A O 1
ATOM 1932 N N . ARG A 1 256 ? 3.020 -8.245 -11.553 1.00 92.56 256 ARG A N 1
ATOM 1933 C CA . ARG A 1 256 ? 3.937 -8.940 -10.648 1.00 92.56 256 ARG A CA 1
ATOM 1934 C C . ARG A 1 256 ? 5.327 -9.042 -11.303 1.00 92.56 256 ARG A C 1
ATOM 1936 O O . ARG A 1 256 ? 5.450 -9.693 -12.343 1.00 92.56 256 ARG A O 1
ATOM 1943 N N . PRO A 1 257 ? 6.377 -8.451 -10.704 1.00 87.81 257 PRO A N 1
ATOM 1944 C CA . PRO A 1 257 ? 7.745 -8.633 -11.176 1.00 87.81 257 PRO A CA 1
ATOM 1945 C C . PRO A 1 257 ? 8.130 -10.114 -11.155 1.00 87.81 257 PRO A C 1
ATOM 1947 O O . PRO A 1 257 ? 7.758 -10.822 -10.221 1.00 87.81 257 PRO A O 1
ATOM 1950 N N . ARG A 1 258 ? 8.922 -10.584 -12.128 1.00 88.06 258 ARG A N 1
ATOM 1951 C CA . ARG A 1 258 ? 9.360 -11.996 -12.190 1.00 88.06 258 ARG A CA 1
ATOM 1952 C C . ARG A 1 258 ? 10.120 -12.438 -10.935 1.00 88.06 258 ARG A C 1
ATOM 1954 O O . ARG A 1 258 ? 9.973 -13.573 -10.499 1.00 88.06 258 ARG A O 1
ATOM 1961 N N . ASN A 1 259 ? 10.916 -11.539 -10.357 1.00 92.50 259 ASN A N 1
ATOM 1962 C CA . ASN A 1 259 ? 11.725 -11.795 -9.171 1.00 92.50 259 ASN A CA 1
ATOM 1963 C C . ASN A 1 259 ? 11.689 -10.571 -8.242 1.00 92.50 259 ASN A C 1
ATOM 1965 O O . ASN A 1 259 ? 11.785 -9.431 -8.703 1.00 92.50 259 ASN A O 1
ATOM 1969 N N . VAL A 1 260 ? 11.567 -10.817 -6.937 1.00 92.94 260 VAL A N 1
ATOM 1970 C CA . VAL A 1 260 ? 11.628 -9.792 -5.888 1.00 92.94 260 VAL A CA 1
ATOM 1971 C C . VAL A 1 260 ? 12.950 -9.024 -5.939 1.00 92.94 260 VAL A C 1
ATOM 1973 O O . VAL A 1 260 ? 12.933 -7.801 -5.876 1.00 92.94 260 VAL A O 1
ATOM 1976 N N . PHE A 1 261 ? 14.083 -9.701 -6.142 1.00 92.69 261 PHE A N 1
ATOM 1977 C CA . PHE A 1 261 ? 15.391 -9.046 -6.224 1.00 92.69 261 PHE A CA 1
ATOM 1978 C C . PHE A 1 261 ? 15.483 -8.068 -7.393 1.00 92.69 261 PHE A C 1
ATOM 1980 O O . PHE A 1 261 ? 16.000 -6.972 -7.225 1.00 92.69 261 PHE A O 1
ATOM 1987 N N . VAL A 1 262 ? 14.926 -8.424 -8.555 1.00 91.31 262 VAL A N 1
ATOM 1988 C CA . VAL A 1 262 ? 14.885 -7.528 -9.723 1.00 91.31 262 VAL A CA 1
ATOM 1989 C C . VAL A 1 262 ? 14.035 -6.295 -9.425 1.00 91.31 262 VAL A C 1
ATOM 1991 O O . VAL A 1 262 ? 14.401 -5.189 -9.812 1.00 91.31 262 VAL A O 1
ATOM 1994 N N . HIS A 1 263 ? 12.925 -6.463 -8.704 1.00 90.56 263 HIS A N 1
ATOM 1995 C CA . HIS A 1 263 ? 12.102 -5.338 -8.275 1.00 90.56 263 HIS A CA 1
ATOM 1996 C C . HIS A 1 263 ? 12.857 -4.414 -7.311 1.00 90.56 263 HIS A C 1
ATOM 1998 O O . HIS A 1 263 ? 12.938 -3.215 -7.566 1.00 90.56 263 HIS A O 1
ATOM 2004 N N . LEU A 1 264 ? 13.472 -4.968 -6.262 1.00 92.69 264 LEU A N 1
ATOM 2005 C CA . LEU A 1 264 ? 14.269 -4.199 -5.303 1.00 92.69 264 LEU A CA 1
ATOM 2006 C C . LEU A 1 264 ? 15.458 -3.500 -5.982 1.00 92.69 264 LEU A C 1
ATOM 2008 O O . LEU A 1 264 ? 15.726 -2.332 -5.709 1.00 92.69 264 LEU A O 1
ATOM 2012 N N . PHE A 1 265 ? 16.129 -4.178 -6.915 1.00 92.00 265 PHE A N 1
ATOM 2013 C CA . PHE A 1 265 ? 17.207 -3.595 -7.707 1.00 92.00 265 PHE A CA 1
ATOM 2014 C C . PHE A 1 265 ? 16.705 -2.430 -8.564 1.00 92.00 265 PHE A C 1
ATOM 2016 O O . PHE A 1 265 ? 17.291 -1.348 -8.542 1.00 92.00 265 PHE A O 1
ATOM 2023 N N . SER A 1 266 ? 15.584 -2.605 -9.267 1.00 88.44 266 SER A N 1
ATOM 2024 C CA . SER A 1 266 ? 14.991 -1.547 -10.091 1.00 88.44 266 SER A CA 1
ATOM 2025 C C . SER A 1 266 ? 14.609 -0.317 -9.273 1.00 88.44 266 SER A C 1
ATOM 2027 O O . SER A 1 266 ? 14.760 0.802 -9.756 1.00 88.44 266 SER A O 1
ATOM 2029 N N . MET A 1 267 ? 14.127 -0.505 -8.043 1.00 88.94 267 MET A N 1
ATOM 2030 C CA . MET A 1 267 ? 13.877 0.609 -7.132 1.00 88.94 267 MET A CA 1
ATOM 2031 C C . MET A 1 267 ? 15.171 1.311 -6.739 1.00 88.94 267 MET A C 1
ATOM 2033 O O . MET A 1 267 ? 15.231 2.537 -6.736 1.00 88.94 267 MET A O 1
ATOM 2037 N N . SER A 1 268 ? 16.218 0.537 -6.444 1.00 87.19 268 SER A N 1
ATOM 2038 C CA . SER A 1 268 ? 17.512 1.094 -6.067 1.00 87.19 268 SER A CA 1
ATOM 2039 C C . SER A 1 268 ? 18.140 1.938 -7.186 1.00 87.19 268 SER A C 1
ATOM 2041 O O . SER A 1 268 ? 18.790 2.939 -6.885 1.00 87.19 268 SER A O 1
ATOM 2043 N N . ALA A 1 269 ? 17.846 1.579 -8.444 1.00 86.19 269 ALA A N 1
ATOM 2044 C CA . ALA A 1 269 ? 18.263 2.256 -9.672 1.00 86.19 269 ALA A CA 1
ATOM 2045 C C . ALA A 1 269 ? 17.547 3.569 -9.983 1.00 86.19 269 ALA A C 1
ATOM 2047 O O . ALA A 1 269 ? 18.001 4.317 -10.856 1.00 86.19 269 ALA A O 1
ATOM 2048 N N . SER A 1 270 ? 16.471 3.888 -9.264 1.00 80.69 270 SER A N 1
ATOM 2049 C CA . SER A 1 270 ? 15.784 5.170 -9.387 1.00 80.69 270 SER A CA 1
ATOM 2050 C C . SER A 1 270 ? 16.519 6.229 -8.564 1.00 80.69 270 SER A C 1
ATOM 2052 O O . SER A 1 270 ? 16.243 6.416 -7.382 1.00 80.69 270 SER A O 1
ATOM 2054 N N . LEU A 1 271 ? 17.467 6.932 -9.187 1.00 70.88 271 LEU A N 1
ATOM 2055 C CA . LEU A 1 271 ? 18.172 8.045 -8.537 1.00 70.88 271 LEU A CA 1
ATOM 2056 C C . LEU A 1 271 ? 17.372 9.356 -8.549 1.00 70.88 271 LEU A C 1
ATOM 2058 O O . LEU A 1 271 ? 17.651 10.209 -7.724 1.00 70.88 271 LEU A O 1
ATOM 2062 N N . TYR A 1 272 ? 16.371 9.499 -9.424 1.00 66.56 272 TYR A N 1
ATOM 2063 C CA . TYR A 1 272 ? 15.558 10.715 -9.558 1.00 66.56 272 TYR A CA 1
ATOM 2064 C C . TYR A 1 272 ? 14.058 10.388 -9.587 1.00 66.56 272 TYR A C 1
ATOM 2066 O O . TYR A 1 272 ? 13.661 9.323 -10.075 1.00 66.56 272 TYR A O 1
ATOM 2074 N N . GLY A 1 273 ? 13.223 11.302 -9.081 1.00 61.22 273 GLY A N 1
ATOM 2075 C CA . GLY A 1 273 ? 11.763 11.240 -9.212 1.00 61.22 273 GLY A CA 1
ATOM 2076 C C . GLY A 1 273 ? 11.328 11.637 -10.627 1.00 61.22 273 GLY A C 1
ATOM 2077 O O . GLY A 1 273 ? 11.255 12.815 -10.947 1.00 61.22 273 GLY A O 1
ATOM 2078 N N . SER A 1 274 ? 11.080 10.676 -11.517 1.00 59.53 274 SER A N 1
ATOM 2079 C CA . SER A 1 274 ? 11.046 10.923 -12.972 1.00 59.53 274 SER A CA 1
ATOM 2080 C C . SER A 1 274 ? 9.727 11.472 -13.555 1.00 59.53 274 SER A C 1
ATOM 2082 O O . SER A 1 274 ? 9.470 11.275 -14.747 1.00 59.53 274 SER A O 1
ATOM 2084 N N . ARG A 1 275 ? 8.846 12.100 -12.765 1.00 58.09 275 ARG A N 1
ATOM 2085 C CA . ARG A 1 275 ? 7.572 12.629 -13.297 1.00 58.09 275 ARG A CA 1
ATOM 2086 C C . ARG A 1 275 ? 7.700 13.999 -13.962 1.00 58.09 275 ARG A C 1
ATOM 2088 O O . ARG A 1 275 ? 6.995 14.234 -14.940 1.00 58.09 275 ARG A O 1
ATOM 2095 N N . ASP A 1 276 ? 8.613 14.835 -13.482 1.00 60.56 276 ASP A N 1
ATOM 2096 C CA . ASP A 1 276 ? 8.859 16.185 -13.993 1.00 60.56 276 ASP A CA 1
ATOM 2097 C C . ASP A 1 276 ? 10.243 16.263 -14.672 1.00 60.56 276 ASP A C 1
ATOM 2099 O O . ASP A 1 276 ? 11.090 15.395 -14.433 1.00 60.56 276 ASP A O 1
ATOM 2103 N N . PRO A 1 277 ? 10.506 17.264 -15.539 1.00 60.25 277 PRO A N 1
ATOM 2104 C CA . PRO A 1 277 ? 11.835 17.480 -16.113 1.00 60.25 277 PRO A CA 1
ATOM 2105 C C . PRO A 1 277 ? 12.911 17.489 -15.018 1.00 60.25 277 PRO A C 1
ATOM 2107 O O . PRO A 1 277 ? 12.657 17.986 -13.923 1.00 60.25 277 PRO A O 1
ATOM 2110 N N . ALA A 1 278 ? 14.117 16.992 -15.315 1.00 61.00 278 ALA A N 1
ATOM 2111 C CA . ALA A 1 278 ? 15.181 16.745 -14.325 1.00 61.00 278 ALA A CA 1
ATOM 2112 C C . ALA A 1 278 ? 15.515 17.938 -13.398 1.00 61.00 278 ALA A C 1
ATOM 2114 O O . ALA A 1 278 ? 15.999 17.746 -12.287 1.00 61.00 278 ALA A O 1
ATOM 2115 N N . TRP A 1 279 ? 15.237 19.168 -13.836 1.00 62.34 279 TRP A N 1
ATOM 2116 C CA . TRP A 1 279 ? 15.455 20.399 -13.069 1.00 62.34 279 TRP A CA 1
ATOM 2117 C C . TRP A 1 279 ? 14.383 20.680 -12.000 1.00 62.34 279 TRP A C 1
ATOM 2119 O O . TRP A 1 279 ? 14.636 21.450 -11.079 1.00 62.34 279 TRP A O 1
ATOM 2129 N N . TYR A 1 280 ? 13.205 20.058 -12.109 1.00 65.75 280 TYR A N 1
ATOM 2130 C CA . TYR A 1 280 ? 12.091 20.166 -11.156 1.00 65.75 280 TYR A CA 1
ATOM 2131 C C . TYR A 1 280 ? 11.856 18.878 -10.362 1.00 65.75 280 TYR A C 1
ATOM 2133 O O . TYR A 1 280 ? 11.146 18.902 -9.356 1.00 65.75 280 TYR A O 1
ATOM 2141 N N . SER A 1 281 ? 12.445 17.756 -10.789 1.00 64.06 281 SER A N 1
ATOM 2142 C CA . SER A 1 281 ? 12.322 16.495 -10.066 1.00 64.06 281 SER A CA 1
ATOM 2143 C C . SER A 1 281 ? 13.016 16.572 -8.704 1.00 64.06 281 SER A C 1
ATOM 2145 O O . SER A 1 281 ? 14.160 17.037 -8.633 1.00 64.06 281 SER A O 1
ATOM 2147 N N . PRO A 1 282 ? 12.391 16.072 -7.625 1.00 72.44 282 PRO A N 1
ATOM 2148 C CA . PRO A 1 282 ? 13.076 15.935 -6.351 1.00 72.44 282 PRO A CA 1
ATOM 2149 C C . PRO A 1 282 ? 14.308 15.033 -6.506 1.00 72.44 282 PRO A C 1
ATOM 2151 O O . PRO A 1 282 ? 14.330 14.093 -7.306 1.00 72.44 282 PRO A O 1
ATOM 2154 N N . GLN A 1 283 ? 15.334 15.319 -5.700 1.00 76.69 283 GLN A N 1
ATOM 2155 C CA . GLN A 1 283 ? 16.605 14.583 -5.709 1.00 76.69 283 GLN A CA 1
ATOM 2156 C C . GLN A 1 283 ? 16.438 13.095 -5.387 1.00 76.69 283 GLN A C 1
ATOM 2158 O O . GLN A 1 283 ? 17.308 12.302 -5.722 1.00 76.69 283 GLN A O 1
ATOM 2163 N N . PHE A 1 284 ? 15.337 12.719 -4.737 1.00 83.56 284 PHE A N 1
ATOM 2164 C CA . PHE A 1 284 ? 15.035 11.348 -4.368 1.00 83.56 284 PHE A CA 1
ATOM 2165 C C . PHE A 1 284 ? 13.574 11.015 -4.675 1.00 83.56 284 PHE A C 1
ATOM 2167 O O . PHE A 1 284 ? 12.720 11.901 -4.552 1.00 83.56 284 PHE A O 1
ATOM 2174 N N . PRO A 1 285 ? 13.277 9.747 -5.019 1.00 88.62 285 PRO A N 1
ATOM 2175 C CA . PRO A 1 285 ? 11.919 9.235 -5.072 1.00 88.62 285 PRO A CA 1
ATOM 2176 C C . PRO A 1 285 ? 11.098 9.646 -3.853 1.00 88.62 285 PRO A C 1
ATOM 2178 O O . PRO A 1 285 ? 11.478 9.405 -2.710 1.00 88.62 285 PRO A O 1
ATOM 2181 N N . THR A 1 286 ? 9.947 10.245 -4.089 1.00 92.25 286 THR A N 1
ATOM 2182 C CA . THR A 1 286 ? 9.058 10.759 -3.059 1.00 92.25 286 THR A CA 1
ATOM 2183 C C . THR A 1 286 ? 7.704 10.076 -3.152 1.00 92.25 286 THR A C 1
ATOM 2185 O O . THR A 1 286 ? 7.057 10.036 -4.199 1.00 92.25 286 THR A O 1
ATOM 2188 N N . ALA A 1 287 ? 7.249 9.561 -2.015 1.00 94.88 287 ALA A N 1
ATOM 2189 C CA . ALA A 1 287 ? 5.904 9.062 -1.815 1.00 94.88 287 ALA A CA 1
ATOM 2190 C C . ALA A 1 287 ? 5.101 10.127 -1.066 1.00 94.88 287 ALA A C 1
ATOM 2192 O O . ALA A 1 287 ? 5.306 10.354 0.130 1.00 94.88 287 ALA A O 1
ATOM 2193 N N . THR A 1 288 ? 4.200 10.804 -1.773 1.00 95.12 288 THR A N 1
ATOM 2194 C CA . THR A 1 288 ? 3.332 11.820 -1.177 1.00 95.12 288 THR A CA 1
ATOM 2195 C C . THR A 1 288 ? 2.016 11.190 -0.751 1.00 95.12 288 THR A C 1
ATOM 2197 O O . THR A 1 288 ? 1.312 10.618 -1.580 1.00 95.12 288 THR A O 1
ATOM 2200 N N . VAL A 1 289 ? 1.651 11.332 0.522 1.00 95.94 289 VAL A N 1
ATOM 2201 C CA . VAL A 1 289 ? 0.362 10.862 1.048 1.00 95.94 289 VAL A CA 1
ATOM 2202 C C . VAL A 1 289 ? -0.533 12.044 1.357 1.00 95.94 289 VAL A C 1
ATOM 2204 O O . VAL A 1 289 ? -0.137 12.960 2.078 1.00 95.94 289 VAL A O 1
ATOM 2207 N N . ARG A 1 290 ? -1.760 12.007 0.846 1.00 95.38 290 ARG A N 1
ATOM 2208 C CA . ARG A 1 290 ? -2.799 12.999 1.124 1.00 95.38 290 ARG A CA 1
ATOM 2209 C C . ARG A 1 290 ? -4.026 12.303 1.693 1.00 95.38 290 ARG A C 1
ATOM 2211 O O . ARG A 1 290 ? -4.461 11.280 1.169 1.00 95.38 290 ARG A O 1
ATOM 2218 N N . LEU A 1 291 ? -4.564 12.861 2.772 1.00 94.06 291 LEU A N 1
ATOM 2219 C CA . LEU A 1 291 ? -5.732 12.339 3.475 1.00 94.06 291 LEU A CA 1
ATOM 2220 C C . LEU A 1 291 ? -6.860 13.366 3.394 1.00 94.06 291 LEU A C 1
ATOM 2222 O O . LEU A 1 291 ? -6.635 14.546 3.651 1.00 94.06 291 LEU A O 1
ATOM 2226 N N . ALA A 1 292 ? -8.075 12.924 3.086 1.00 93.62 292 ALA A N 1
ATOM 2227 C CA . ALA A 1 292 ? -9.259 13.773 3.170 1.00 93.62 292 ALA A CA 1
ATOM 2228 C C . ALA A 1 292 ? -10.448 13.004 3.737 1.00 93.62 292 ALA A C 1
ATOM 2230 O O . ALA A 1 292 ? -10.685 11.852 3.381 1.00 93.62 292 ALA A O 1
ATOM 2231 N N . ALA A 1 293 ? -11.219 13.650 4.610 1.00 92.56 293 ALA A N 1
ATOM 2232 C CA . ALA A 1 293 ? -12.486 13.093 5.063 1.00 92.56 293 ALA A CA 1
ATOM 2233 C C . ALA A 1 293 ? -13.489 13.047 3.900 1.00 92.56 293 ALA A C 1
ATOM 2235 O O . ALA A 1 293 ? -13.622 14.011 3.146 1.00 92.56 293 ALA A O 1
ATOM 2236 N N . VAL A 1 294 ? -14.203 11.932 3.776 1.00 92.38 294 VAL A N 1
ATOM 2237 C CA . VAL A 1 294 ? -15.280 11.756 2.800 1.00 92.38 294 VAL A CA 1
ATOM 2238 C C . VAL A 1 294 ? -16.591 12.157 3.465 1.00 92.38 294 VAL A C 1
ATOM 2240 O O . VAL A 1 294 ? -16.977 11.584 4.484 1.00 92.38 294 VAL A O 1
ATOM 2243 N N . THR A 1 295 ? -17.295 13.134 2.892 1.00 89.75 295 THR A N 1
ATOM 2244 C CA . THR A 1 295 ? -18.617 13.533 3.388 1.00 89.75 295 THR A CA 1
ATOM 2245 C C . THR A 1 295 ? -19.634 12.432 3.095 1.00 89.75 295 THR A C 1
ATOM 2247 O O . THR A 1 295 ? -19.993 12.180 1.936 1.00 89.75 295 THR A O 1
ATOM 2250 N N . LEU A 1 296 ? -20.091 11.778 4.158 1.00 87.44 296 LEU A N 1
ATOM 2251 C CA . LEU A 1 296 ? -21.147 10.777 4.130 1.00 87.44 296 LEU A CA 1
ATOM 2252 C C . LEU A 1 296 ? -22.499 11.496 4.149 1.00 87.44 296 LEU A C 1
ATOM 2254 O O . LEU A 1 296 ? -22.804 12.209 5.101 1.00 87.44 296 LEU A O 1
ATOM 2258 N N . ASN A 1 297 ? -23.292 11.334 3.089 1.00 83.62 297 ASN A N 1
ATOM 2259 C CA . ASN A 1 297 ? -24.656 11.853 3.063 1.00 83.62 297 ASN A CA 1
ATOM 2260 C C . ASN A 1 297 ? -25.557 10.755 3.633 1.00 83.62 297 ASN A C 1
ATOM 2262 O O . ASN A 1 297 ? -25.726 9.717 2.995 1.00 83.62 297 ASN A O 1
ATOM 2266 N N . THR A 1 298 ? -26.110 10.958 4.824 1.00 78.69 298 THR A N 1
ATOM 2267 C CA . THR A 1 298 ? -27.137 10.076 5.382 1.00 78.69 298 THR A CA 1
ATOM 2268 C C . THR A 1 298 ? -28.430 10.277 4.598 1.00 78.69 298 THR A C 1
ATOM 2270 O O . THR A 1 298 ? -29.115 11.286 4.749 1.00 78.69 298 THR A O 1
ATOM 2273 N N . SER A 1 299 ? -28.758 9.338 3.710 1.00 74.94 299 SER A N 1
ATOM 2274 C CA . SER A 1 299 ? -30.079 9.296 3.082 1.00 74.94 299 SER A CA 1
ATOM 2275 C C . SER A 1 299 ? -31.126 9.040 4.165 1.00 74.94 299 SER A C 1
ATOM 2277 O O . SER A 1 299 ? -30.985 8.080 4.922 1.00 74.94 299 SER A O 1
ATOM 2279 N N . SER A 1 300 ? -32.170 9.865 4.221 1.00 65.25 300 SER A N 1
ATOM 2280 C CA . SER A 1 300 ? -33.195 9.933 5.277 1.00 65.25 300 SER A CA 1
ATOM 2281 C C . SER A 1 300 ? -34.108 8.698 5.427 1.00 65.25 300 SER A C 1
ATOM 2283 O O . SER A 1 300 ? -35.205 8.814 5.957 1.00 65.25 300 SER A O 1
ATOM 2285 N N . GLY A 1 301 ? -33.687 7.519 4.965 1.00 66.81 301 GLY A N 1
ATOM 2286 C CA . GLY A 1 301 ? -34.444 6.266 5.062 1.00 66.81 301 GLY A CA 1
ATOM 2287 C C . GLY A 1 301 ? -33.585 4.998 5.096 1.00 66.81 301 GLY A C 1
ATOM 2288 O O . GLY A 1 301 ? -34.115 3.907 4.911 1.00 66.81 301 GLY A O 1
ATOM 2289 N N . ALA A 1 302 ? -32.266 5.112 5.288 1.00 61.50 302 ALA A N 1
ATOM 2290 C CA . ALA A 1 302 ? -31.412 3.940 5.477 1.00 61.50 302 ALA A CA 1
ATOM 2291 C C . ALA A 1 302 ? -31.560 3.398 6.907 1.00 61.50 302 ALA A C 1
ATOM 2293 O O . ALA A 1 302 ? -31.745 4.178 7.841 1.00 61.50 302 ALA A O 1
ATOM 2294 N N . ALA A 1 303 ? -31.458 2.073 7.071 1.00 68.56 303 ALA A N 1
ATOM 2295 C CA . ALA A 1 303 ? -31.377 1.433 8.383 1.00 68.56 303 ALA A CA 1
ATOM 2296 C C . ALA A 1 303 ? -30.350 2.175 9.256 1.00 68.56 303 ALA A C 1
ATOM 2298 O O . ALA A 1 303 ? -29.239 2.430 8.783 1.00 68.56 303 ALA A O 1
ATOM 2299 N N . GLU A 1 304 ? -30.740 2.517 10.492 1.00 75.38 304 GLU A N 1
ATOM 2300 C CA . GLU A 1 304 ? -30.139 3.562 11.353 1.00 75.38 304 GLU A CA 1
ATOM 2301 C C . GLU A 1 304 ? -28.608 3.492 11.534 1.00 75.38 304 GLU A C 1
ATOM 2303 O O . GLU A 1 304 ? -27.977 4.477 11.909 1.00 75.38 304 GLU A O 1
ATOM 2308 N N . ASP A 1 305 ? -27.985 2.362 11.200 1.00 88.19 305 ASP A N 1
ATOM 2309 C CA . ASP A 1 305 ? -26.593 2.047 11.499 1.00 88.19 305 ASP A CA 1
ATOM 2310 C C . ASP A 1 305 ? -25.642 2.011 10.292 1.00 88.19 305 ASP A C 1
ATOM 2312 O O . ASP A 1 305 ? -24.441 1.796 10.488 1.00 88.19 305 ASP A O 1
ATOM 2316 N N . THR A 1 306 ? -26.126 2.184 9.056 1.00 91.50 306 THR A N 1
ATOM 2317 C CA . THR A 1 306 ? -25.292 2.008 7.848 1.00 91.50 306 THR A CA 1
ATOM 2318 C C . THR A 1 306 ? -25.459 3.121 6.823 1.00 91.50 306 THR A C 1
ATOM 2320 O O . THR A 1 306 ? -26.557 3.617 6.591 1.00 91.50 306 THR A O 1
ATOM 2323 N N . VAL A 1 307 ? -24.359 3.480 6.161 1.00 92.88 307 VAL A N 1
ATOM 2324 C CA . VAL A 1 307 ? -24.322 4.443 5.060 1.00 92.88 307 VAL A CA 1
ATOM 2325 C C . VAL A 1 307 ? -23.724 3.771 3.832 1.00 92.88 307 VAL A C 1
ATOM 2327 O O . VAL A 1 307 ? -22.598 3.269 3.861 1.00 92.88 307 VAL A O 1
ATOM 2330 N N . MET A 1 308 ? -24.471 3.794 2.730 1.00 93.00 308 MET A N 1
ATOM 2331 C CA . MET A 1 308 ? -23.974 3.367 1.428 1.00 93.00 308 MET A CA 1
ATOM 2332 C C . MET A 1 308 ? -23.220 4.518 0.761 1.00 93.00 308 MET A C 1
ATOM 2334 O O . MET A 1 308 ? -23.742 5.619 0.587 1.00 93.00 308 MET A O 1
ATOM 2338 N N . VAL A 1 309 ? -21.979 4.260 0.372 1.00 93.50 309 VAL A N 1
ATOM 2339 C CA . VAL A 1 309 ? -21.114 5.200 -0.333 1.00 93.50 309 VAL A CA 1
ATOM 2340 C C . VAL A 1 309 ? -21.009 4.764 -1.782 1.00 93.50 309 VAL A C 1
ATOM 2342 O O . VAL A 1 309 ? -20.498 3.684 -2.092 1.00 93.50 309 VAL A O 1
ATOM 2345 N N . ASP A 1 310 ? -21.476 5.631 -2.677 1.00 93.31 310 ASP A N 1
ATOM 2346 C CA . ASP A 1 310 ? -21.340 5.417 -4.111 1.00 93.31 310 ASP A CA 1
ATOM 2347 C C . ASP A 1 310 ? -19.856 5.348 -4.511 1.00 93.31 310 ASP A C 1
ATOM 2349 O O . ASP A 1 310 ? -19.046 6.232 -4.198 1.00 93.31 310 ASP A O 1
ATOM 2353 N N . SER A 1 311 ? -19.520 4.291 -5.249 1.00 91.94 311 SER A N 1
ATOM 2354 C CA . SER A 1 311 ? -18.206 4.065 -5.845 1.00 91.94 311 SER A CA 1
ATOM 2355 C C . SER A 1 311 ? -17.713 5.254 -6.677 1.00 91.94 311 SER A C 1
ATOM 2357 O O . SER A 1 311 ? -16.511 5.527 -6.710 1.00 91.94 311 SER A O 1
ATOM 2359 N N . VAL A 1 312 ? -18.607 5.982 -7.358 1.00 92.19 312 VAL A N 1
ATOM 2360 C CA . VAL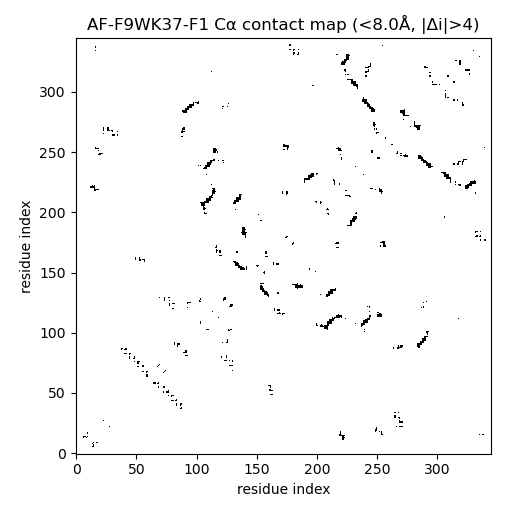 A 1 312 ? -18.228 7.122 -8.203 1.00 92.19 312 VAL A CA 1
ATOM 2361 C C . VAL A 1 312 ? -17.793 8.293 -7.337 1.00 92.19 312 VAL A C 1
ATOM 2363 O O . VAL A 1 312 ? -16.683 8.794 -7.522 1.00 92.19 312 VAL A O 1
ATOM 2366 N N . LYS A 1 313 ? -18.610 8.676 -6.347 1.00 91.81 313 LYS A N 1
ATOM 2367 C CA . LYS A 1 313 ? -18.280 9.744 -5.389 1.00 91.81 313 LYS A CA 1
ATOM 2368 C C . LYS A 1 313 ? -16.966 9.444 -4.665 1.00 91.81 313 LYS A C 1
ATOM 2370 O O . LYS A 1 313 ? -16.111 10.319 -4.521 1.00 91.81 313 LYS A O 1
ATOM 2375 N N . PHE A 1 314 ? -16.772 8.192 -4.252 1.00 90.25 314 PHE A N 1
ATOM 2376 C CA . PHE A 1 314 ? -15.537 7.756 -3.612 1.00 90.25 314 PHE A CA 1
ATOM 2377 C C . PHE A 1 314 ? -14.311 7.908 -4.529 1.00 90.25 314 PHE A C 1
ATOM 2379 O O . PHE A 1 314 ? -13.325 8.538 -4.139 1.00 90.25 314 PHE A O 1
ATOM 2386 N N . ARG A 1 315 ? -14.374 7.400 -5.767 1.00 93.25 315 ARG A N 1
ATOM 2387 C CA . ARG A 1 315 ? -13.272 7.525 -6.737 1.00 93.25 315 ARG A CA 1
ATOM 2388 C C . ARG A 1 315 ? -12.987 8.977 -7.098 1.00 93.25 315 ARG A C 1
ATOM 2390 O O . ARG A 1 315 ? -11.825 9.356 -7.174 1.00 93.25 315 ARG A O 1
ATOM 2397 N N . GLN A 1 316 ? -14.023 9.797 -7.266 1.00 93.31 316 GLN A N 1
ATOM 2398 C CA . GLN A 1 316 ? -13.880 11.242 -7.454 1.00 93.31 316 GLN A CA 1
ATOM 2399 C C . GLN A 1 316 ? -13.168 11.891 -6.266 1.00 93.31 316 GLN A C 1
ATOM 2401 O O . GLN A 1 316 ? -12.283 12.712 -6.476 1.00 93.31 316 GLN A O 1
ATOM 2406 N N . THR A 1 317 ? -13.485 11.482 -5.035 1.00 93.25 317 THR A N 1
ATOM 2407 C CA . THR A 1 317 ? -12.793 11.980 -3.838 1.00 93.25 317 THR A CA 1
ATOM 2408 C C . THR A 1 317 ? -11.320 11.570 -3.845 1.00 93.25 317 THR A C 1
ATOM 2410 O O . THR A 1 317 ? -10.457 12.426 -3.687 1.00 93.25 317 THR A O 1
ATOM 2413 N N . LEU A 1 318 ? -10.995 10.298 -4.111 1.00 93.25 318 LEU A N 1
ATOM 2414 C CA . LEU A 1 318 ? -9.599 9.856 -4.251 1.00 93.25 318 LEU A CA 1
ATOM 2415 C C . LEU A 1 318 ? -8.846 10.604 -5.360 1.00 93.25 318 LEU A C 1
ATOM 2417 O O . LEU A 1 318 ? -7.684 10.966 -5.179 1.00 93.25 318 LEU A O 1
ATOM 2421 N N . CYS A 1 319 ? -9.493 10.841 -6.501 1.00 93.38 319 CYS A N 1
ATOM 2422 C CA . CYS A 1 319 ? -8.926 11.611 -7.605 1.00 93.38 319 CYS A CA 1
ATOM 2423 C C . CYS A 1 319 ? -8.778 13.095 -7.274 1.00 93.38 319 CYS A C 1
ATOM 2425 O O . CYS A 1 319 ? -7.812 13.688 -7.713 1.00 93.38 319 CYS A O 1
ATOM 2427 N N . GLY A 1 320 ? -9.681 13.697 -6.500 1.00 92.81 320 GLY A N 1
ATOM 2428 C CA . GLY A 1 320 ? -9.527 15.079 -6.040 1.00 92.81 320 GLY A CA 1
ATOM 2429 C C . GLY A 1 320 ? -8.393 15.228 -5.025 1.00 92.81 320 GLY A C 1
ATOM 2430 O O . GLY A 1 320 ? -7.738 16.265 -4.966 1.00 92.81 320 GLY A O 1
ATOM 2431 N N . VAL A 1 321 ? -8.131 14.174 -4.247 1.00 92.12 321 VAL A N 1
ATOM 2432 C CA . VAL A 1 321 ? -7.045 14.142 -3.261 1.00 92.12 321 VAL A CA 1
ATOM 2433 C C . VAL A 1 321 ? -5.692 13.842 -3.916 1.00 92.12 321 VAL A C 1
ATOM 2435 O O . VAL A 1 321 ? -4.671 14.333 -3.446 1.00 92.12 321 VAL A O 1
ATOM 2438 N N . SER A 1 322 ? -5.654 13.086 -5.014 1.00 91.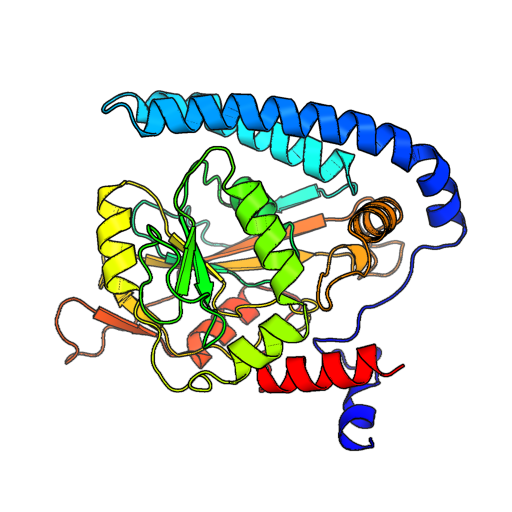00 322 SER A N 1
ATOM 2439 C CA . SER A 1 322 ? -4.436 12.839 -5.797 1.00 91.00 322 SER A CA 1
ATOM 2440 C C . SER A 1 322 ? -4.247 13.888 -6.893 1.00 91.00 322 SER A C 1
ATOM 2442 O O . SER A 1 322 ? -5.136 14.125 -7.695 1.00 91.00 322 SER A O 1
ATOM 2444 N N . ARG A 1 323 ? -3.051 14.465 -7.036 1.00 82.88 323 ARG A N 1
ATOM 2445 C CA . ARG A 1 323 ? -2.813 15.470 -8.098 1.00 82.88 323 ARG A CA 1
ATOM 2446 C C . ARG A 1 323 ? -2.752 14.878 -9.510 1.00 82.88 323 ARG A C 1
ATOM 2448 O O . ARG A 1 323 ? -2.873 15.610 -10.485 1.00 82.88 323 ARG A O 1
ATOM 2455 N N . SER A 1 324 ? -2.509 13.573 -9.630 1.00 79.56 324 SER A N 1
ATOM 2456 C CA . SER A 1 324 ? -2.091 12.947 -10.894 1.00 79.56 324 SER A CA 1
ATOM 2457 C C . SER A 1 324 ? -3.103 11.963 -11.481 1.00 79.56 324 SER A C 1
ATOM 2459 O O . SER A 1 324 ? -2.848 11.375 -12.535 1.00 79.56 324 SER A O 1
ATOM 2461 N N . ARG A 1 325 ? -4.241 11.759 -10.808 1.00 83.44 325 ARG A N 1
ATOM 2462 C CA . ARG A 1 325 ? -5.170 10.672 -11.122 1.00 83.44 325 ARG A CA 1
ATOM 2463 C C . ARG A 1 325 ? -6.428 11.137 -11.828 1.00 83.44 325 ARG A C 1
ATOM 2465 O O . ARG A 1 325 ? -6.986 12.189 -11.539 1.00 83.44 325 ARG A O 1
ATOM 2472 N N . ARG A 1 326 ? -6.935 10.256 -12.688 1.00 86.94 326 ARG A N 1
ATOM 2473 C CA . ARG A 1 326 ? -8.252 10.374 -13.320 1.00 86.94 326 ARG A CA 1
ATOM 2474 C C . ARG A 1 326 ? -9.141 9.199 -12.926 1.00 86.94 326 ARG A C 1
ATOM 2476 O O . ARG A 1 326 ? -8.655 8.092 -12.684 1.00 86.94 326 ARG A O 1
ATOM 2483 N N . VAL A 1 327 ? -10.448 9.436 -12.864 1.00 85.38 327 VAL A N 1
ATOM 2484 C CA . VAL A 1 327 ? -11.423 8.354 -12.693 1.00 85.38 327 VAL A CA 1
ATOM 2485 C C . VAL A 1 327 ? -11.446 7.558 -13.992 1.00 85.38 327 VAL A C 1
ATOM 2487 O O . VAL A 1 327 ? -11.657 8.130 -15.060 1.00 85.38 327 VAL A O 1
ATOM 2490 N N . LEU A 1 328 ? -11.204 6.251 -13.910 1.00 82.06 328 LEU A N 1
ATOM 2491 C CA . LEU A 1 328 ? -11.215 5.375 -15.076 1.00 82.06 328 LEU A CA 1
ATOM 2492 C C . LEU A 1 328 ? -12.421 4.437 -15.028 1.00 82.06 328 LEU A C 1
ATOM 2494 O O . LEU A 1 328 ? -12.807 3.942 -13.970 1.00 82.06 328 LEU A O 1
ATOM 2498 N N . GLY A 1 329 ? -12.984 4.152 -16.200 1.00 86.50 329 GLY A N 1
ATOM 2499 C CA . GLY A 1 329 ? -14.008 3.120 -16.390 1.00 86.50 329 GLY A CA 1
ATOM 2500 C C . GLY A 1 329 ? -13.434 1.705 -16.510 1.00 86.50 329 GLY A C 1
ATOM 2501 O O . GLY A 1 329 ? -14.097 0.844 -17.073 1.00 86.50 329 GLY A O 1
ATOM 2502 N N . VAL A 1 330 ? -12.198 1.480 -16.052 1.00 89.62 330 VAL A N 1
ATOM 2503 C CA . VAL A 1 330 ? -11.500 0.189 -16.153 1.00 89.62 330 VAL A CA 1
ATOM 2504 C C . VAL A 1 330 ? -11.457 -0.513 -14.802 1.00 89.62 330 VAL A C 1
ATOM 2506 O O . VAL A 1 330 ? -11.238 0.121 -13.766 1.00 89.62 330 VAL A O 1
ATOM 2509 N N . GLY A 1 331 ? -11.669 -1.824 -14.809 1.00 91.88 331 GLY A N 1
ATOM 2510 C CA . GLY A 1 331 ? -11.707 -2.658 -13.608 1.00 91.88 331 GLY A CA 1
ATOM 2511 C C . GLY A 1 331 ? -10.672 -3.783 -13.609 1.00 91.88 331 GLY A C 1
ATOM 2512 O O . GLY A 1 331 ? -9.755 -3.837 -14.432 1.00 91.88 331 GLY A O 1
ATOM 2513 N N . LEU A 1 332 ? -10.848 -4.728 -12.683 1.00 93.06 332 LEU A N 1
ATOM 2514 C CA . LEU A 1 332 ? -9.996 -5.918 -12.561 1.00 93.06 332 LEU A CA 1
ATOM 2515 C C . LEU A 1 332 ? -10.002 -6.790 -13.821 1.00 93.06 332 LEU A C 1
ATOM 2517 O O . LEU A 1 332 ? -8.961 -7.330 -14.187 1.00 93.06 332 LEU A O 1
ATOM 2521 N N . ARG A 1 333 ? -11.148 -6.899 -14.508 1.00 93.94 333 ARG A N 1
ATOM 2522 C CA . ARG A 1 333 ? -11.270 -7.673 -15.753 1.00 93.94 333 ARG A CA 1
ATOM 2523 C C . ARG A 1 333 ? -10.405 -7.086 -16.872 1.00 93.94 333 ARG A C 1
ATOM 2525 O O . ARG A 1 333 ? -9.696 -7.833 -17.540 1.00 93.94 333 ARG A O 1
ATOM 2532 N N . ASP A 1 334 ? -10.392 -5.761 -17.025 1.00 93.25 334 ASP A N 1
ATOM 2533 C CA . ASP A 1 334 ? -9.534 -5.089 -18.009 1.00 93.25 334 ASP A CA 1
ATOM 2534 C C . ASP A 1 334 ? -8.053 -5.270 -17.674 1.00 93.25 334 ASP A C 1
ATOM 2536 O O . ASP A 1 334 ? -7.241 -5.547 -18.560 1.00 93.25 334 ASP A O 1
ATOM 2540 N N . LYS A 1 335 ? -7.702 -5.173 -16.384 1.00 93.38 335 LYS A N 1
ATOM 2541 C CA . LYS A 1 335 ? -6.336 -5.432 -15.923 1.00 93.38 335 LYS A CA 1
ATOM 2542 C C . LYS A 1 335 ? -5.912 -6.874 -16.192 1.00 93.38 335 LYS A C 1
ATOM 2544 O O . LYS A 1 335 ? -4.786 -7.102 -16.625 1.00 93.38 335 LYS A O 1
ATOM 2549 N N . CYS A 1 336 ? -6.794 -7.839 -15.945 1.00 94.94 336 CYS A N 1
ATOM 2550 C CA . CYS A 1 336 ? -6.539 -9.245 -16.231 1.00 94.94 336 CYS A CA 1
ATOM 2551 C C . CYS A 1 336 ? -6.207 -9.438 -17.716 1.00 94.94 336 CYS A C 1
ATOM 2553 O O . CYS A 1 336 ? -5.130 -9.945 -18.017 1.00 94.94 336 CYS A O 1
ATOM 2555 N N . GLY A 1 337 ? -7.042 -8.914 -18.622 1.00 93.38 337 GLY A N 1
ATOM 2556 C CA . GLY A 1 337 ? -6.781 -8.974 -20.065 1.00 93.38 337 GLY A CA 1
ATOM 2557 C C . GLY A 1 337 ? -5.478 -8.276 -20.482 1.00 93.38 337 GLY A C 1
ATOM 2558 O O . GLY A 1 337 ? -4.761 -8.768 -21.352 1.00 93.38 337 GLY A O 1
ATOM 2559 N N . PHE A 1 338 ? -5.116 -7.166 -19.828 1.00 92.00 338 PHE A N 1
ATOM 2560 C CA . PHE A 1 338 ? -3.815 -6.524 -20.038 1.00 92.00 338 PHE A CA 1
ATOM 2561 C C . PHE A 1 338 ? -2.646 -7.432 -19.628 1.00 92.00 338 PHE A C 1
ATOM 2563 O O . PHE A 1 338 ? -1.699 -7.588 -20.396 1.00 92.00 338 PHE A O 1
ATOM 2570 N N . VAL A 1 339 ? -2.698 -8.033 -18.434 1.00 92.50 339 VAL A N 1
ATOM 2571 C CA . VAL A 1 339 ? -1.621 -8.901 -17.928 1.00 92.50 339 VAL A CA 1
ATOM 2572 C C . VAL A 1 339 ? -1.490 -10.164 -18.776 1.00 92.50 339 VAL A C 1
ATOM 2574 O O . VAL A 1 339 ? -0.369 -10.579 -19.054 1.00 92.50 339 VAL A O 1
ATOM 2577 N N . GLU A 1 340 ? -2.598 -10.742 -19.244 1.00 94.00 340 GLU A N 1
ATOM 2578 C CA . GLU A 1 340 ? -2.580 -11.867 -20.191 1.00 94.00 340 GLU A CA 1
ATOM 2579 C C . GLU A 1 340 ? -1.829 -11.512 -21.473 1.00 94.00 340 GLU A C 1
ATOM 2581 O O . GLU A 1 340 ? -0.901 -12.218 -21.865 1.00 94.00 340 GLU A O 1
ATOM 2586 N N . ALA A 1 341 ? -2.175 -10.378 -22.086 1.00 90.06 341 ALA A N 1
ATOM 2587 C CA . ALA A 1 341 ? -1.515 -9.905 -23.296 1.00 90.06 341 ALA A CA 1
ATOM 2588 C C . ALA A 1 341 ? -0.041 -9.526 -23.067 1.00 90.06 341 ALA A C 1
ATOM 2590 O O . ALA A 1 341 ? 0.768 -9.638 -23.985 1.00 90.06 341 ALA A O 1
ATOM 2591 N N . PHE A 1 342 ? 0.308 -9.058 -21.864 1.00 88.38 342 PHE A N 1
ATOM 2592 C CA . PHE A 1 342 ? 1.678 -8.709 -21.492 1.00 88.38 342 PHE A CA 1
ATOM 2593 C C . PHE A 1 342 ? 2.558 -9.948 -21.294 1.00 88.38 342 PHE A C 1
ATOM 2595 O O . PHE A 1 342 ? 3.695 -9.956 -21.747 1.00 88.38 342 PHE A O 1
ATOM 2602 N N . VAL A 1 343 ? 2.042 -10.990 -20.632 1.00 89.50 343 VAL A N 1
ATOM 2603 C CA . VAL A 1 343 ? 2.781 -12.237 -20.357 1.00 89.50 343 VAL A CA 1
ATOM 2604 C C . VAL A 1 343 ? 2.970 -13.088 -21.616 1.00 89.50 343 VAL A C 1
ATOM 2606 O O . VAL A 1 343 ? 3.925 -13.852 -21.685 1.00 89.50 343 VAL A O 1
ATOM 2609 N N . ALA A 1 344 ? 2.093 -12.951 -22.612 1.00 88.56 344 ALA A N 1
ATOM 2610 C CA . ALA A 1 344 ? 2.201 -13.661 -23.887 1.00 88.56 344 ALA A CA 1
ATOM 2611 C C . ALA A 1 344 ? 3.324 -13.148 -24.818 1.00 88.56 344 ALA A C 1
ATOM 2613 O O . ALA A 1 344 ? 3.503 -13.709 -25.897 1.00 88.56 344 ALA A O 1
ATOM 2614 N N . ARG A 1 345 ? 4.037 -12.078 -24.441 1.00 81.38 345 ARG A N 1
ATOM 2615 C CA . ARG A 1 345 ? 5.154 -11.486 -25.197 1.00 81.38 345 ARG A CA 1
ATOM 2616 C C . ARG A 1 345 ? 6.501 -11.927 -24.640 1.00 81.38 345 ARG A C 1
ATOM 2618 O O . ARG A 1 345 ? 7.411 -12.123 -25.468 1.00 81.38 345 ARG A O 1
#